Protein AF-A0A0D2M5H3-F1 (afdb_monomer)

Sequence (226 aa):
MEAGLYQQVVGYGVAGSDPAGEDAPDDEDDKELLKTRAYWIVKNSWGGGWGDKGYIKIRIGRGKAGLCGIASQPSYPLKTGPNPPPAPKPKPGPGPKPGPKPGPPKPVECDSNNECPAETTCCCVANIAGFCFGWGCCPMPKATCCDDGEHCCPNDLPVCDTANGRCLPPSFAAGAAGAVRSVPWATKTPAVRKTAAFYGKGRFAKGRQGAKFIGEQAGGLPVAAS

Structure (mmCIF, N/CA/C/O backbone):
data_AF-A0A0D2M5H3-F1
#
_entry.id   AF-A0A0D2M5H3-F1
#
loop_
_atom_site.group_PDB
_atom_site.id
_atom_site.type_symbol
_atom_site.label_atom_id
_atom_site.label_alt_id
_atom_site.label_comp_id
_atom_site.label_asym_id
_atom_site.label_entity_id
_atom_site.label_seq_id
_atom_site.pdbx_PDB_ins_code
_atom_site.Cartn_x
_atom_site.Cartn_y
_atom_site.Cartn_z
_atom_site.occupancy
_atom_site.B_iso_or_equiv
_atom_site.auth_seq_id
_atom_site.auth_comp_id
_atom_site.auth_asym_id
_atom_site.auth_atom_id
_atom_site.pdbx_PDB_model_num
ATOM 1 N N . MET A 1 1 ? -10.147 -21.083 42.695 1.00 34.34 1 MET A N 1
ATOM 2 C CA . MET A 1 1 ? -9.776 -19.725 42.251 1.00 34.34 1 MET A CA 1
ATOM 3 C C . MET A 1 1 ? -10.309 -19.576 40.841 1.00 34.34 1 MET A C 1
ATOM 5 O O . MET A 1 1 ? -9.645 -20.015 39.913 1.00 34.34 1 MET A O 1
ATOM 9 N N . GLU A 1 2 ? -11.542 -19.094 40.678 1.00 34.31 2 GLU A N 1
ATOM 10 C CA . GLU A 1 2 ? -12.015 -18.744 39.337 1.00 34.31 2 GLU A CA 1
ATOM 11 C C . GLU A 1 2 ? -11.182 -17.565 38.846 1.00 34.31 2 GLU A C 1
ATOM 13 O O . GLU A 1 2 ? -11.084 -16.537 39.519 1.00 34.31 2 GLU A O 1
ATOM 18 N N . ALA A 1 3 ? -10.519 -17.741 37.708 1.00 35.41 3 ALA A N 1
ATOM 19 C CA . ALA A 1 3 ? -9.860 -16.654 37.016 1.00 35.41 3 ALA A CA 1
ATOM 20 C C . ALA A 1 3 ? -10.951 -15.674 36.569 1.00 35.41 3 ALA A C 1
ATOM 22 O O . ALA A 1 3 ? -11.592 -15.881 35.544 1.00 35.41 3 ALA A O 1
ATOM 23 N N . GLY A 1 4 ? -11.201 -14.641 37.377 1.00 46.47 4 GLY A N 1
ATOM 24 C CA . GLY A 1 4 ? -12.139 -13.577 37.049 1.00 46.47 4 GLY A CA 1
ATOM 25 C C . GLY A 1 4 ? -11.745 -12.961 35.712 1.00 46.47 4 GLY A C 1
ATOM 26 O O . GLY A 1 4 ? -10.731 -12.272 35.608 1.00 46.47 4 GLY A O 1
ATOM 27 N N . LEU A 1 5 ? -12.517 -13.251 34.669 1.00 57.31 5 LEU A N 1
ATOM 28 C CA . LEU A 1 5 ? -12.332 -12.648 33.360 1.00 57.31 5 LEU A CA 1
ATOM 29 C C . LEU A 1 5 ? -12.807 -11.197 33.458 1.00 57.31 5 LEU A C 1
ATOM 31 O O . LEU A 1 5 ? -13.999 -10.922 33.373 1.00 57.31 5 LEU A O 1
ATOM 35 N N . TYR A 1 6 ? -11.890 -10.266 33.716 1.00 68.00 6 TYR A N 1
ATOM 36 C CA . TYR A 1 6 ? -12.223 -8.848 33.787 1.00 68.00 6 TYR A CA 1
ATOM 37 C C . TYR A 1 6 ? -12.212 -8.231 32.388 1.00 68.00 6 TYR A C 1
ATOM 39 O O . TYR A 1 6 ? -11.208 -8.239 31.673 1.00 68.00 6 TYR A O 1
ATOM 47 N N . GLN A 1 7 ? -13.356 -7.666 32.021 1.00 77.75 7 GLN A N 1
ATOM 48 C CA . GLN A 1 7 ? -13.553 -6.863 30.826 1.00 77.75 7 GLN A CA 1
ATOM 49 C C . GLN A 1 7 ? -13.769 -5.414 31.264 1.00 77.75 7 GLN A C 1
ATOM 51 O O . GLN A 1 7 ? -14.643 -5.133 32.079 1.00 77.75 7 GLN A O 1
ATOM 56 N N . GLN A 1 8 ? -12.953 -4.494 30.753 1.00 87.69 8 GLN A N 1
ATOM 57 C CA . GLN A 1 8 ? -13.012 -3.078 31.112 1.00 87.69 8 GLN A CA 1
ATOM 58 C C . GLN A 1 8 ? -13.288 -2.238 29.871 1.00 87.69 8 GLN A C 1
ATOM 60 O O . GLN A 1 8 ? -12.515 -2.276 28.915 1.00 87.69 8 GLN A O 1
ATOM 65 N N . VAL A 1 9 ? -14.358 -1.443 29.891 1.00 88.69 9 VAL A N 1
ATOM 66 C CA . VAL A 1 9 ? -14.591 -0.424 28.860 1.00 88.69 9 VAL A CA 1
ATOM 67 C C . VAL A 1 9 ? -13.505 0.645 28.984 1.00 88.69 9 VAL A C 1
ATOM 69 O O . VAL A 1 9 ? -13.339 1.252 30.039 1.00 88.69 9 VAL A O 1
ATOM 72 N N . VAL A 1 10 ? -12.746 0.857 27.910 1.00 92.56 10 VAL A N 1
ATOM 73 C CA . VAL A 1 10 ? -11.630 1.820 27.853 1.00 92.56 10 VAL A CA 1
ATOM 74 C C . VAL A 1 10 ? -11.856 2.942 26.840 1.00 92.56 10 VAL A C 1
ATOM 76 O O . VAL A 1 10 ? -11.059 3.872 26.769 1.00 92.56 10 VAL A O 1
ATOM 79 N N . GLY A 1 11 ? -12.926 2.869 26.050 1.00 91.50 11 GLY A N 1
ATOM 80 C CA . GLY A 1 11 ? -13.268 3.889 25.065 1.00 91.50 11 GLY A CA 1
ATOM 81 C C . GLY A 1 11 ? -14.516 3.532 24.268 1.00 91.50 11 GLY A C 1
ATOM 82 O O . GLY A 1 11 ? -15.124 2.487 24.494 1.00 91.50 11 GLY A O 1
ATOM 83 N N . TYR A 1 12 ? -14.875 4.389 23.317 1.00 90.81 12 TYR A N 1
ATOM 84 C CA . TYR A 1 12 ? -15.987 4.194 22.386 1.00 90.81 12 TYR A CA 1
ATOM 85 C C . TYR A 1 12 ? -15.606 4.689 20.982 1.00 90.81 12 TYR A C 1
ATOM 87 O O . TYR A 1 12 ? -14.626 5.418 20.823 1.00 90.81 12 TYR A O 1
ATOM 95 N N . GLY A 1 13 ? -16.355 4.279 19.961 1.00 86.44 13 GLY A N 1
ATOM 96 C CA . GLY A 1 13 ? -16.175 4.735 18.583 1.00 86.44 13 GLY A CA 1
ATOM 97 C C . GLY A 1 13 ? -17.396 4.465 17.706 1.00 86.44 13 GLY A C 1
ATOM 98 O O . GLY A 1 13 ? -18.320 3.767 18.117 1.00 86.44 13 GLY A O 1
ATOM 99 N N . VAL A 1 14 ? -17.380 5.017 16.493 1.00 83.56 14 VAL A N 1
ATOM 100 C CA . VAL A 1 14 ? -18.394 4.810 15.445 1.00 83.56 14 VAL A CA 1
ATOM 101 C C . VAL A 1 14 ? -17.707 4.282 14.188 1.00 83.56 14 VAL A C 1
ATOM 103 O O . VAL A 1 14 ? -16.605 4.721 13.855 1.00 83.56 14 VAL A O 1
ATOM 106 N N . ALA A 1 15 ? -18.323 3.317 13.508 1.00 69.31 15 ALA A N 1
ATOM 107 C CA . ALA A 1 15 ? -17.879 2.884 12.185 1.00 69.31 15 ALA A CA 1
ATOM 108 C C . ALA A 1 15 ? -18.756 3.593 11.143 1.00 69.31 15 ALA A C 1
ATOM 110 O O . ALA A 1 15 ? -19.962 3.688 11.337 1.00 69.31 15 ALA A O 1
ATOM 111 N N . GLY A 1 16 ? -18.158 4.135 10.079 1.00 57.31 16 GLY A N 1
ATOM 112 C CA . GLY A 1 16 ? -18.872 4.907 9.052 1.00 57.31 16 GLY A CA 1
ATOM 113 C C . GLY A 1 16 ? -20.144 4.227 8.519 1.00 57.31 16 GLY A C 1
ATOM 114 O O . GLY A 1 16 ? -20.281 3.006 8.565 1.00 57.31 16 GLY A O 1
ATOM 115 N N . SER A 1 17 ? -21.081 5.054 8.052 1.00 50.44 17 SER A N 1
ATOM 116 C CA . SER A 1 17 ? -22.438 4.699 7.628 1.00 50.44 17 SER A CA 1
ATOM 117 C C . SER A 1 17 ? -22.479 3.711 6.454 1.00 50.44 17 SER A C 1
ATOM 119 O O . SER A 1 17 ? -22.220 4.102 5.320 1.00 50.44 17 SER A O 1
ATOM 121 N N . ASP A 1 18 ? -22.912 2.482 6.725 1.00 47.25 18 ASP A N 1
ATOM 122 C CA . ASP A 1 18 ? -23.444 1.534 5.739 1.00 47.25 18 ASP A CA 1
ATOM 123 C C . ASP A 1 18 ? -24.815 1.046 6.240 1.00 47.25 18 ASP A C 1
ATOM 125 O O . ASP A 1 18 ? -24.967 0.832 7.452 1.00 47.25 18 ASP A O 1
ATOM 129 N N . PRO A 1 19 ? -25.818 0.874 5.355 1.00 48.59 19 PRO A N 1
ATOM 130 C CA . PRO A 1 19 ? -27.201 0.613 5.743 1.00 48.59 19 PRO A CA 1
ATOM 131 C C . PRO A 1 19 ? -27.309 -0.665 6.582 1.00 48.59 19 PRO A C 1
ATOM 133 O O . PRO A 1 19 ? -26.728 -1.706 6.268 1.00 48.59 19 PRO A O 1
ATOM 136 N N . ALA A 1 20 ? -28.003 -0.548 7.712 1.00 47.97 20 ALA A N 1
ATOM 137 C CA . ALA A 1 20 ? -28.224 -1.638 8.645 1.00 47.97 20 ALA A CA 1
ATOM 138 C C . ALA A 1 20 ? -29.003 -2.770 7.960 1.00 47.97 20 ALA A C 1
ATOM 140 O O . ALA A 1 20 ? -30.066 -2.534 7.390 1.00 47.97 20 ALA A O 1
ATOM 141 N N . GLY A 1 21 ? -28.455 -3.985 8.029 1.00 46.41 21 GLY A N 1
ATOM 142 C CA . GLY A 1 21 ? -29.196 -5.204 7.741 1.00 46.41 21 GLY A CA 1
ATOM 143 C C . GLY A 1 21 ? -30.375 -5.342 8.705 1.00 46.41 21 GLY A C 1
ATOM 144 O O . GLY A 1 21 ? -30.227 -5.085 9.900 1.00 46.41 21 GLY A O 1
ATOM 145 N N . GLU A 1 22 ? -31.526 -5.625 8.102 1.00 49.91 22 GLU A N 1
ATOM 146 C CA . GLU A 1 22 ? -32.621 -6.522 8.506 1.00 49.91 22 GLU A CA 1
ATOM 147 C C . GLU A 1 22 ? -32.539 -7.020 9.965 1.00 49.91 22 GLU A C 1
ATOM 149 O O . GLU A 1 22 ? -31.528 -7.591 10.360 1.00 49.91 22 GLU A O 1
ATOM 154 N N . ASP A 1 23 ? -33.616 -6.796 10.733 1.00 50.81 23 ASP A N 1
ATOM 155 C CA . ASP A 1 23 ? -33.810 -7.052 12.181 1.00 50.81 23 ASP A CA 1
ATOM 156 C C . ASP A 1 23 ? -33.657 -5.832 13.127 1.00 50.81 23 ASP A C 1
ATOM 158 O O . ASP A 1 23 ? -33.068 -5.927 14.208 1.00 50.81 23 ASP A O 1
ATOM 162 N N . ALA A 1 24 ? -34.212 -4.665 12.766 1.00 52.97 24 ALA A N 1
ATOM 163 C CA . ALA A 1 24 ? -34.284 -3.500 13.663 1.00 52.97 24 ALA A CA 1
ATOM 164 C C . ALA A 1 24 ? -35.548 -3.527 14.567 1.00 52.97 24 ALA A C 1
ATOM 166 O O . ALA A 1 24 ? -36.651 -3.604 14.026 1.00 52.97 24 ALA A O 1
ATOM 167 N N . PRO A 1 25 ? -35.418 -3.426 15.909 1.00 53.00 25 PRO A N 1
ATOM 168 C CA . PRO A 1 25 ? -36.541 -3.283 16.849 1.00 53.00 25 PRO A CA 1
ATOM 169 C C . PRO A 1 25 ? -37.171 -1.872 16.868 1.00 53.00 25 PRO A C 1
ATOM 171 O O . PRO A 1 25 ? -36.558 -0.898 16.429 1.00 53.00 25 PRO A O 1
ATOM 174 N N . ASP A 1 26 ? -38.386 -1.780 17.423 1.00 51.31 26 ASP A N 1
ATOM 175 C CA . ASP A 1 26 ? -39.340 -0.662 17.291 1.00 51.31 26 ASP A CA 1
ATOM 176 C C . ASP A 1 26 ? -39.046 0.631 18.095 1.00 51.31 26 ASP A C 1
ATOM 178 O O . ASP A 1 26 ? -39.717 1.639 17.865 1.00 51.31 26 ASP A O 1
ATOM 182 N N . ASP A 1 27 ? -38.046 0.673 18.983 1.00 58.12 27 ASP A N 1
ATOM 183 C CA . ASP A 1 27 ? -37.787 1.843 19.846 1.00 58.12 27 ASP A CA 1
ATOM 184 C C . ASP A 1 27 ? -36.943 2.935 19.144 1.00 58.12 27 ASP A C 1
ATOM 186 O O . ASP A 1 27 ? -35.840 2.691 18.653 1.00 58.12 27 ASP A O 1
ATOM 190 N N . GLU A 1 28 ? -37.461 4.169 19.085 1.00 60.94 28 GLU A N 1
ATOM 191 C CA . GLU A 1 28 ? -36.919 5.287 18.284 1.00 60.94 28 GLU A CA 1
ATOM 192 C C . GLU A 1 28 ? -35.554 5.832 18.766 1.00 60.94 28 GLU A C 1
ATOM 194 O O . GLU A 1 28 ? -34.744 6.233 17.929 1.00 60.94 28 GLU A O 1
ATOM 199 N N . ASP A 1 29 ? -35.248 5.791 20.071 1.00 58.75 29 ASP A N 1
ATOM 200 C CA . ASP A 1 29 ? -33.976 6.293 20.633 1.00 58.75 29 ASP A CA 1
ATOM 201 C C . ASP A 1 29 ? -32.759 5.405 20.283 1.00 58.75 29 ASP A C 1
ATOM 203 O O . ASP A 1 29 ? -31.631 5.890 20.162 1.00 58.75 29 ASP A O 1
ATOM 207 N N . ASP A 1 30 ? -32.968 4.106 20.039 1.00 56.69 30 ASP A N 1
ATOM 208 C CA . ASP A 1 30 ? -31.899 3.166 19.664 1.00 56.69 30 ASP A CA 1
ATOM 209 C C . ASP A 1 30 ? -31.543 3.248 18.159 1.00 56.69 30 ASP A C 1
ATOM 211 O O . ASP A 1 30 ? -30.484 2.776 17.727 1.00 56.69 30 ASP A O 1
ATOM 215 N N . LYS A 1 31 ? -32.376 3.900 17.332 1.00 56.66 31 LYS A N 1
ATOM 216 C CA . LYS A 1 31 ? -32.212 3.945 15.865 1.00 56.66 31 LYS A CA 1
ATOM 217 C C . LYS A 1 31 ? -31.008 4.773 15.402 1.00 56.66 31 LYS A C 1
ATOM 219 O O . LYS A 1 31 ? -30.421 4.443 14.371 1.00 56.66 31 LYS A O 1
ATOM 224 N N . GLU A 1 32 ? -30.594 5.819 16.122 1.00 61.00 32 GLU A N 1
ATOM 225 C CA . GLU A 1 32 ? -29.413 6.624 15.742 1.00 61.00 32 GLU A CA 1
ATOM 226 C C . GLU A 1 32 ? -28.076 5.930 16.055 1.00 61.00 32 GLU A C 1
ATOM 228 O O . GLU A 1 32 ? -27.146 5.949 15.240 1.00 61.00 32 GLU A O 1
ATOM 233 N N . LEU A 1 33 ? -27.981 5.247 17.199 1.00 56.66 33 LEU A N 1
ATOM 234 C CA . LEU A 1 33 ? -26.773 4.515 17.604 1.00 56.66 33 LEU A CA 1
ATOM 235 C C . LEU A 1 33 ? -26.560 3.243 16.765 1.00 56.66 33 LEU A C 1
ATOM 237 O O . LEU A 1 33 ? -25.421 2.832 16.517 1.00 56.66 33 LEU A O 1
ATOM 241 N N . LEU A 1 34 ? -27.647 2.657 16.253 1.00 56.84 34 LEU A N 1
ATOM 242 C CA . LEU A 1 34 ? -27.603 1.515 15.341 1.00 56.84 34 LEU A CA 1
ATOM 243 C C . LEU A 1 34 ? -27.199 1.905 13.906 1.00 56.84 34 LEU A C 1
ATOM 245 O O . LEU A 1 34 ? -26.454 1.149 13.277 1.00 56.84 34 LEU A O 1
ATOM 249 N N . LYS A 1 35 ? -27.594 3.093 13.413 1.00 60.56 35 LYS A N 1
ATOM 250 C CA . LYS A 1 35 ? -27.187 3.626 12.090 1.00 60.56 35 LYS A CA 1
ATOM 251 C C . LYS A 1 35 ? -25.678 3.866 11.976 1.00 60.56 35 LYS A C 1
ATOM 253 O O . LYS A 1 35 ? -25.111 3.725 10.897 1.00 60.56 35 LYS A O 1
ATOM 258 N N . THR A 1 36 ? -25.026 4.210 13.085 1.00 62.03 36 THR A N 1
ATOM 259 C CA . THR A 1 36 ? -23.591 4.549 13.143 1.00 62.03 36 THR A CA 1
ATOM 260 C C . THR A 1 36 ? -22.698 3.379 13.569 1.00 62.03 36 THR A C 1
ATOM 262 O O . THR A 1 36 ? -21.491 3.555 13.749 1.00 62.03 36 THR A O 1
ATOM 265 N N . ARG A 1 37 ? -23.277 2.180 13.773 1.00 74.44 37 ARG A N 1
ATOM 266 C CA . ARG A 1 37 ? -22.578 0.991 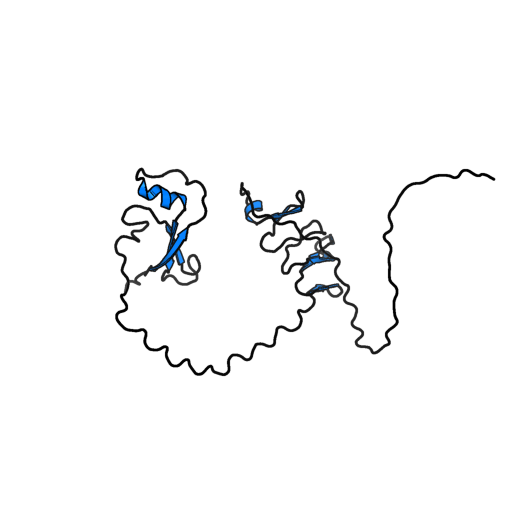14.301 1.00 74.44 37 ARG A CA 1
ATOM 267 C C . ARG A 1 37 ? -21.668 1.352 15.487 1.00 74.44 37 ARG A C 1
ATOM 269 O O . ARG A 1 37 ? -20.508 0.936 15.535 1.00 74.44 37 ARG A O 1
ATOM 276 N N . ALA A 1 38 ? -22.183 2.152 16.422 1.00 84.06 38 ALA A N 1
ATOM 277 C CA . ALA A 1 38 ? -21.429 2.604 17.582 1.00 84.06 38 ALA A CA 1
ATOM 278 C C . ALA A 1 38 ? -20.986 1.409 18.447 1.00 84.06 38 ALA A C 1
ATOM 280 O O . ALA A 1 38 ? -21.717 0.425 18.597 1.00 84.06 38 ALA A O 1
ATOM 281 N N . TYR A 1 39 ? -19.778 1.468 19.009 1.00 88.94 39 TYR A N 1
ATOM 282 C CA . TYR A 1 39 ? -19.208 0.384 19.809 1.00 88.94 39 TYR A CA 1
ATOM 283 C C . TYR A 1 39 ? -18.383 0.887 21.000 1.00 88.94 39 TYR A C 1
ATOM 285 O O . TYR A 1 39 ? -17.703 1.908 20.925 1.00 88.94 39 TYR A O 1
ATOM 293 N N . TRP A 1 40 ? -18.390 0.117 22.085 1.00 91.19 40 TRP A N 1
ATOM 294 C CA . TRP A 1 40 ? -17.439 0.178 23.189 1.00 91.19 40 TRP A CA 1
ATOM 295 C C . TRP A 1 40 ? -16.148 -0.541 22.811 1.00 91.19 40 TRP A C 1
ATOM 297 O O . TRP A 1 40 ? -16.191 -1.637 22.256 1.00 91.19 40 TRP A O 1
ATOM 307 N N . ILE A 1 41 ? -15.000 0.036 23.152 1.00 93.12 41 ILE A N 1
ATOM 308 C CA . ILE A 1 41 ? -13.706 -0.649 23.140 1.00 93.12 41 ILE A CA 1
ATOM 309 C C . ILE A 1 41 ? -13.500 -1.228 24.531 1.00 93.12 41 ILE A C 1
ATOM 311 O O . ILE A 1 41 ? -13.463 -0.495 25.520 1.00 93.12 41 ILE A O 1
ATOM 315 N N . VAL A 1 42 ? -13.346 -2.541 24.602 1.00 93.38 42 VAL A N 1
ATOM 316 C CA . VAL A 1 42 ? -13.253 -3.276 25.857 1.00 93.38 42 VAL A CA 1
ATOM 317 C C . VAL A 1 42 ? -11.910 -3.978 25.912 1.00 93.38 42 VAL A C 1
ATOM 319 O O . VAL A 1 42 ? -11.588 -4.785 25.043 1.00 93.38 42 VAL A O 1
ATOM 322 N N . LYS A 1 43 ? -11.114 -3.662 26.931 1.00 92.12 43 LYS A N 1
ATOM 323 C CA . LYS A 1 43 ? -9.881 -4.378 27.245 1.00 92.12 43 LYS A CA 1
ATOM 324 C C . LYS A 1 43 ? -10.226 -5.659 27.989 1.00 92.12 43 LYS A C 1
ATOM 326 O O . LYS A 1 43 ? -10.986 -5.614 28.954 1.00 92.12 43 LYS A O 1
ATOM 331 N N . ASN A 1 44 ? -9.641 -6.770 27.567 1.00 88.56 44 ASN A N 1
ATOM 332 C CA . ASN A 1 44 ? -9.872 -8.077 28.168 1.00 88.56 44 ASN A CA 1
ATOM 333 C C . ASN A 1 44 ? -8.645 -8.580 28.950 1.00 88.56 44 ASN A C 1
ATOM 335 O O . ASN A 1 44 ? -7.551 -8.016 28.855 1.00 88.56 44 ASN A O 1
ATOM 339 N N . SER A 1 45 ? -8.820 -9.668 29.700 1.00 89.56 45 SER A N 1
ATOM 340 C CA . SER A 1 45 ? -7.769 -10.356 30.457 1.00 89.56 45 SER A CA 1
ATOM 341 C C . SER A 1 45 ? -7.160 -11.565 29.730 1.00 89.56 45 SER A C 1
ATOM 343 O O . SER A 1 45 ? -6.284 -12.226 30.280 1.00 89.56 45 SER A O 1
ATOM 345 N N . TRP A 1 46 ? -7.564 -11.849 28.484 1.00 88.44 46 TRP A N 1
ATOM 346 C CA . TRP A 1 46 ? -7.155 -13.050 27.722 1.00 88.44 46 TRP A CA 1
ATOM 347 C C . TRP A 1 46 ? -5.810 -12.919 26.985 1.00 88.44 46 TRP A C 1
ATOM 349 O O . TRP A 1 46 ? -5.464 -13.747 26.146 1.00 88.44 46 TRP A O 1
ATOM 359 N N . GLY A 1 47 ? -5.031 -11.883 27.303 1.00 88.00 47 GLY A N 1
ATOM 360 C CA . GLY A 1 47 ? -3.723 -11.632 26.701 1.00 88.00 47 GLY A CA 1
ATOM 361 C C . GLY A 1 47 ? -3.781 -10.942 25.334 1.00 88.00 47 GLY A C 1
ATOM 362 O O . GLY A 1 47 ? -4.820 -10.838 24.689 1.00 88.00 47 GLY A O 1
ATOM 363 N N . GLY A 1 48 ? -2.624 -10.442 24.891 1.00 91.75 48 GLY A N 1
ATOM 364 C CA . GLY A 1 48 ? -2.511 -9.642 23.664 1.00 91.75 48 GLY A CA 1
ATOM 365 C C . GLY A 1 48 ? -2.636 -10.431 22.356 1.00 91.75 48 GLY A C 1
ATOM 366 O O . GLY A 1 48 ? -2.782 -9.817 21.307 1.00 91.75 48 GLY A O 1
ATOM 367 N N . GLY A 1 49 ? -2.578 -11.766 22.398 1.00 90.88 49 GLY A N 1
ATOM 368 C CA . GLY A 1 49 ? -2.751 -12.625 21.218 1.00 90.88 49 GLY A CA 1
ATOM 369 C C . GLY A 1 49 ? -4.212 -12.879 20.836 1.00 90.88 49 GLY A C 1
ATOM 370 O O . GLY A 1 49 ? -4.470 -13.490 19.804 1.00 90.88 49 GLY A O 1
ATOM 371 N N . TRP A 1 50 ? -5.162 -12.436 21.661 1.00 89.81 50 TRP A N 1
ATOM 372 C CA . TRP A 1 50 ? -6.588 -12.647 21.449 1.00 89.81 50 TRP A CA 1
ATOM 373 C C . TRP A 1 50 ? -7.288 -11.356 21.000 1.00 89.81 50 TRP A C 1
ATOM 375 O O . TRP A 1 50 ? -6.980 -10.274 21.498 1.00 89.81 50 TRP A O 1
ATOM 385 N N . GLY A 1 51 ? -8.264 -11.463 20.095 1.00 89.44 51 GLY A N 1
ATOM 386 C CA . GLY A 1 51 ? -9.033 -10.315 19.601 1.00 89.44 51 GLY A CA 1
ATOM 387 C C . GLY A 1 51 ? -8.166 -9.296 18.855 1.00 89.44 51 GLY A C 1
ATOM 388 O O . GLY A 1 51 ? -7.183 -9.648 18.205 1.00 89.44 51 GLY A O 1
ATOM 389 N N . ASP A 1 52 ? -8.509 -8.014 18.966 1.00 91.44 52 ASP A N 1
ATOM 390 C CA . ASP A 1 52 ? -7.694 -6.919 18.431 1.00 91.44 52 ASP A CA 1
ATOM 391 C C . ASP A 1 52 ? -6.645 -6.519 19.474 1.00 91.44 52 ASP A C 1
ATOM 393 O O . ASP A 1 52 ? -6.846 -5.590 20.251 1.00 91.44 52 ASP A O 1
ATOM 397 N N . LYS A 1 53 ? -5.550 -7.285 19.562 1.00 94.81 53 LYS A N 1
ATOM 398 C CA . LYS A 1 53 ? -4.433 -7.049 20.502 1.00 94.81 53 LYS A CA 1
ATOM 399 C C . LYS A 1 53 ? -4.847 -7.046 21.985 1.00 94.81 53 LYS A C 1
ATOM 401 O O . LYS A 1 53 ? -4.336 -6.257 22.781 1.00 94.81 53 LYS A O 1
ATOM 406 N N . GLY A 1 54 ? -5.774 -7.923 22.366 1.00 93.19 54 GLY A N 1
ATOM 407 C CA . GLY A 1 54 ? -6.339 -8.026 23.718 1.00 93.19 54 GLY A CA 1
ATOM 408 C C . GLY A 1 54 ? -7.613 -7.205 23.939 1.00 93.19 54 GLY A C 1
ATOM 409 O O . GLY A 1 54 ? -8.084 -7.103 25.076 1.00 93.19 54 GLY A O 1
ATOM 410 N N . TYR A 1 55 ? -8.174 -6.622 22.877 1.00 93.62 55 TYR A N 1
ATOM 411 C CA . TYR A 1 55 ? -9.385 -5.806 22.927 1.00 93.62 55 TYR A CA 1
ATOM 412 C C . TYR A 1 55 ? -10.525 -6.411 22.098 1.00 93.62 55 TYR A C 1
ATOM 414 O O . TYR A 1 55 ? -10.306 -7.139 21.128 1.00 93.62 55 TYR A O 1
ATOM 422 N N . ILE A 1 56 ? -11.759 -6.072 22.472 1.00 92.25 56 ILE A N 1
ATOM 423 C CA . ILE A 1 56 ? -12.985 -6.381 21.727 1.00 92.25 56 ILE A CA 1
ATOM 424 C C . ILE A 1 56 ? -13.821 -5.113 21.540 1.00 92.25 56 ILE A C 1
ATOM 426 O O . ILE A 1 56 ? -13.856 -4.240 22.407 1.00 92.25 56 ILE A O 1
ATOM 430 N N . LYS A 1 57 ? -14.499 -5.016 20.393 1.00 91.94 57 LYS A N 1
ATOM 431 C CA . LYS A 1 57 ? -15.494 -3.979 20.115 1.00 91.94 57 LYS A CA 1
ATOM 432 C C . LYS A 1 57 ? -16.891 -4.538 20.379 1.00 91.94 57 LYS A C 1
ATOM 434 O O . LYS A 1 57 ? -17.287 -5.507 19.736 1.00 91.94 57 LYS A O 1
ATOM 439 N N . ILE A 1 58 ? -17.625 -3.947 21.316 1.00 89.38 58 ILE A N 1
ATOM 440 C CA . ILE A 1 58 ? -18.978 -4.379 21.699 1.00 89.38 58 ILE A CA 1
ATOM 441 C C . ILE A 1 58 ? -19.977 -3.316 21.262 1.00 89.38 58 ILE A C 1
ATOM 443 O O . ILE A 1 58 ? -19.827 -2.156 21.621 1.00 89.38 58 ILE A O 1
ATOM 447 N N . ARG A 1 59 ? -20.995 -3.694 20.486 1.00 85.81 59 ARG A N 1
ATOM 448 C CA . ARG A 1 59 ? -21.992 -2.748 19.958 1.00 85.81 59 ARG A CA 1
ATOM 449 C C . ARG A 1 59 ? -22.745 -2.010 21.074 1.00 85.81 59 ARG A C 1
ATOM 451 O O . ARG A 1 59 ? -23.119 -2.613 22.080 1.00 85.81 59 ARG A O 1
ATOM 458 N N . ILE A 1 60 ? -22.992 -0.724 20.846 1.00 85.38 60 ILE A N 1
ATOM 459 C CA . ILE A 1 60 ? -23.817 0.167 21.671 1.00 85.38 60 ILE A CA 1
ATOM 460 C C . ILE A 1 60 ? -25.263 0.131 21.138 1.00 85.38 60 ILE A C 1
ATOM 462 O O . ILE A 1 60 ? -25.465 -0.085 19.945 1.00 85.38 60 ILE A O 1
ATOM 466 N N . GLY A 1 61 ? -26.259 0.323 22.012 1.00 76.50 61 GLY A N 1
ATOM 467 C CA . GLY A 1 61 ? -27.674 0.433 21.617 1.00 76.50 61 GLY A CA 1
ATOM 468 C C . GLY A 1 61 ? -28.401 -0.909 21.488 1.00 76.50 61 GLY A C 1
ATOM 469 O O . GLY A 1 61 ? -29.043 -1.173 20.479 1.00 76.50 61 GLY A O 1
ATOM 470 N N . ARG A 1 62 ? -28.256 -1.807 22.476 1.00 76.12 62 ARG A N 1
ATOM 471 C CA . ARG A 1 62 ? -29.037 -3.058 22.549 1.00 76.12 62 ARG A CA 1
ATOM 472 C C . ARG A 1 62 ? -29.752 -3.156 23.892 1.00 76.12 62 ARG A C 1
ATOM 474 O O . ARG A 1 62 ? -29.306 -3.888 24.778 1.00 76.12 62 ARG A O 1
ATOM 481 N N . GLY A 1 63 ? -30.835 -2.393 24.028 1.00 79.94 63 GLY A N 1
ATOM 482 C CA . GLY A 1 63 ? -31.633 -2.310 25.248 1.00 79.94 63 GLY A CA 1
ATOM 483 C C . GLY A 1 63 ? -30.863 -1.757 26.454 1.00 79.94 63 GLY A C 1
ATOM 484 O O . GLY A 1 63 ? -29.664 -1.478 26.401 1.00 79.94 63 GLY A O 1
ATOM 485 N N . LYS A 1 64 ? -31.557 -1.641 27.592 1.00 82.69 64 LYS A N 1
ATOM 486 C CA . LYS A 1 64 ? -31.033 -0.993 28.813 1.00 82.69 64 LYS A CA 1
ATOM 487 C C . LYS A 1 64 ? -29.786 -1.666 29.402 1.00 82.69 64 LYS A C 1
ATOM 489 O O . LYS A 1 64 ? -28.935 -0.990 29.965 1.00 82.69 64 LYS A O 1
ATOM 494 N N . ALA A 1 65 ? -29.670 -2.987 29.268 1.00 84.88 65 ALA A N 1
ATOM 495 C CA . ALA A 1 65 ? -28.520 -3.756 29.754 1.00 84.88 65 ALA A CA 1
ATOM 496 C C . ALA A 1 65 ? -27.298 -3.682 28.815 1.00 84.88 65 ALA A C 1
ATOM 498 O O . ALA A 1 65 ? -26.186 -4.036 29.210 1.00 84.88 65 ALA A O 1
ATOM 499 N N . GLY A 1 66 ? -27.482 -3.223 27.573 1.00 86.00 66 GLY A N 1
ATOM 500 C CA . GLY A 1 66 ? -26.468 -3.286 26.527 1.00 86.00 66 GLY A CA 1
ATOM 501 C C . GLY A 1 66 ? -26.149 -4.716 26.076 1.00 86.00 66 GLY A C 1
ATOM 502 O O . GLY A 1 66 ? -26.548 -5.715 26.684 1.00 86.00 66 GLY A O 1
ATOM 503 N N . LEU A 1 67 ? -25.390 -4.832 24.984 1.00 84.56 67 LEU A N 1
ATOM 504 C CA . LEU A 1 67 ? -24.959 -6.133 24.476 1.00 84.56 67 LEU A CA 1
ATOM 505 C C . LEU A 1 67 ? -24.083 -6.840 25.527 1.00 84.56 67 LEU A C 1
ATOM 507 O O . LEU A 1 67 ? -23.167 -6.239 26.087 1.00 84.56 67 LEU A O 1
ATOM 511 N N . CYS A 1 68 ? -24.383 -8.111 25.799 1.00 87.69 68 CYS A N 1
ATOM 512 C CA . CYS A 1 68 ? -23.714 -8.922 26.824 1.00 87.69 68 CYS A CA 1
ATOM 513 C C . CYS A 1 68 ? -23.797 -8.347 28.255 1.00 87.69 68 CYS A C 1
ATOM 515 O O . CYS A 1 68 ? -22.965 -8.685 29.092 1.00 87.69 68 CYS A O 1
ATOM 517 N N . GLY A 1 69 ? -24.779 -7.484 28.552 1.00 88.31 69 GLY A N 1
ATOM 518 C CA . GLY A 1 69 ? -24.958 -6.917 29.894 1.00 88.31 69 GLY A CA 1
ATOM 519 C C . GLY A 1 69 ? -23.922 -5.855 30.273 1.00 88.31 69 GLY A C 1
ATOM 520 O O . GLY A 1 69 ? -23.743 -5.565 31.455 1.00 88.31 69 GLY A O 1
ATOM 521 N N . ILE A 1 70 ? -23.224 -5.277 29.290 1.00 87.94 70 ILE A N 1
ATOM 522 C CA . ILE A 1 70 ? -22.123 -4.333 29.524 1.00 87.94 70 ILE A CA 1
ATOM 523 C C . ILE A 1 70 ? -22.539 -3.051 30.259 1.00 87.94 70 ILE A C 1
ATOM 525 O O . ILE A 1 70 ? -21.707 -2.417 30.905 1.00 87.94 70 ILE A O 1
ATOM 529 N N . ALA A 1 71 ? -23.819 -2.678 30.187 1.00 87.56 71 ALA A N 1
ATOM 530 C CA . ALA A 1 71 ? -24.378 -1.518 30.876 1.00 87.56 71 ALA A CA 1
ATOM 531 C C . ALA A 1 71 ? -25.125 -1.884 32.173 1.00 87.56 71 ALA A C 1
ATOM 533 O O . ALA A 1 71 ? -25.646 -0.995 32.839 1.00 87.56 71 ALA A O 1
ATOM 534 N N . SER A 1 72 ? -25.170 -3.164 32.563 1.00 88.69 72 SER A N 1
ATOM 535 C CA . SER A 1 72 ? -25.959 -3.607 33.720 1.00 88.69 72 SER A CA 1
ATOM 536 C C . SER A 1 72 ? -25.366 -3.188 35.067 1.00 88.69 72 SER A C 1
ATOM 538 O O . SER A 1 72 ? -26.109 -2.789 35.957 1.00 88.69 72 SER A O 1
ATOM 540 N N . GLN A 1 73 ? -24.046 -3.319 35.252 1.00 87.81 73 GLN A N 1
ATOM 541 C CA . GLN A 1 73 ? -23.366 -3.031 36.529 1.00 87.81 73 GLN A CA 1
ATOM 542 C C . GLN A 1 73 ? -21.969 -2.398 36.327 1.00 87.81 73 GLN A C 1
ATOM 544 O O . GLN A 1 73 ? -20.965 -2.954 36.785 1.00 87.81 73 GLN A O 1
ATOM 549 N N . PRO A 1 74 ? -21.851 -1.257 35.618 1.00 85.62 74 PRO A N 1
ATOM 550 C CA . PRO A 1 74 ? -20.572 -0.572 35.476 1.00 85.62 74 PRO A CA 1
ATOM 551 C C . PRO A 1 74 ? -20.149 0.073 36.803 1.00 85.62 74 PRO A C 1
ATOM 553 O O . PRO A 1 74 ? -20.955 0.666 37.517 1.00 85.62 74 PRO A O 1
ATOM 556 N N . SER A 1 75 ? -18.858 0.006 37.115 1.00 88.62 75 SER A N 1
ATOM 557 C CA . SER A 1 75 ? -18.261 0.720 38.245 1.00 88.62 75 SER A CA 1
ATOM 558 C C . SER A 1 75 ? -16.916 1.309 37.838 1.00 88.62 75 SER A C 1
ATOM 560 O O . SER A 1 75 ? -16.252 0.819 36.922 1.00 88.62 75 SER A O 1
ATOM 562 N N . TYR A 1 76 ? -16.523 2.394 38.497 1.00 85.12 76 TYR A N 1
ATOM 563 C CA . TYR A 1 76 ? -15.252 3.057 38.250 1.00 85.12 76 TYR A CA 1
ATOM 564 C C . TYR A 1 76 ? -14.657 3.550 39.570 1.00 85.12 76 TYR A C 1
ATOM 566 O O . TYR A 1 76 ? -15.392 3.991 40.457 1.00 85.12 76 TYR A O 1
ATOM 574 N N . PRO A 1 77 ? -13.329 3.475 39.733 1.00 85.75 77 PRO A N 1
ATOM 575 C CA . PRO A 1 77 ? -12.686 3.999 40.922 1.00 85.75 77 PRO A CA 1
ATOM 576 C C . PRO A 1 77 ? -12.711 5.530 40.900 1.00 85.75 77 PRO A C 1
ATOM 578 O O . PRO A 1 77 ? -12.315 6.160 39.917 1.00 85.75 77 PRO A O 1
ATOM 581 N N . LEU A 1 78 ? -13.126 6.133 42.013 1.00 85.69 78 LEU A N 1
ATOM 582 C CA . LEU A 1 78 ? -12.956 7.563 42.248 1.00 85.69 78 LEU A CA 1
ATOM 583 C C . LEU A 1 78 ? -11.581 7.817 42.856 1.00 85.69 78 LEU A C 1
ATOM 585 O O . LEU A 1 78 ? -11.202 7.214 43.860 1.00 85.69 78 LEU A O 1
ATOM 589 N N . LYS A 1 79 ? -10.831 8.73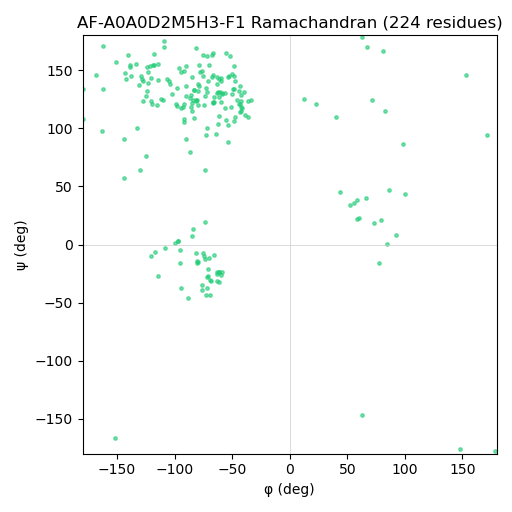9 42.256 1.00 85.44 79 LYS A N 1
ATOM 590 C CA . LYS A 1 79 ? -9.550 9.181 42.795 1.00 85.44 79 LYS A CA 1
ATOM 591 C C . LYS A 1 79 ? -9.764 10.394 43.700 1.00 85.44 79 LYS A C 1
ATOM 593 O O . LYS A 1 79 ? -10.031 11.481 43.206 1.00 85.44 79 LYS A O 1
ATOM 598 N N . THR A 1 80 ? -9.634 10.205 45.013 1.00 85.44 80 THR A N 1
ATOM 599 C CA . THR A 1 80 ? -9.830 11.257 46.034 1.00 85.44 80 THR A CA 1
ATOM 600 C C . THR A 1 80 ? -8.537 11.946 46.467 1.00 85.44 80 THR A C 1
ATOM 602 O O . THR A 1 80 ? -8.576 13.018 47.062 1.00 85.44 80 THR A O 1
ATOM 605 N N . GLY A 1 81 ? -7.383 11.345 46.168 1.00 83.75 81 GLY A N 1
ATOM 606 C CA . GLY A 1 81 ? -6.077 11.922 46.463 1.00 83.75 81 GLY A CA 1
ATOM 607 C C . GLY A 1 81 ? -5.508 12.697 45.274 1.00 83.75 81 GLY A C 1
ATOM 608 O O . GLY A 1 81 ? -5.724 12.288 44.124 1.00 83.75 81 GLY A O 1
ATOM 609 N N . PRO A 1 82 ? -4.717 13.763 45.516 1.00 81.56 82 PRO A N 1
ATOM 610 C CA . PRO A 1 82 ? -3.870 14.307 44.468 1.00 81.56 82 PRO A CA 1
ATOM 611 C C . PRO A 1 82 ? -3.030 13.171 43.882 1.00 81.56 82 PRO A C 1
ATOM 613 O O . PRO A 1 82 ? -2.636 12.233 44.583 1.00 81.56 82 PRO A O 1
ATOM 616 N N . ASN A 1 83 ? -2.763 13.232 42.576 1.00 77.69 83 ASN A N 1
ATOM 617 C CA . ASN A 1 83 ? -1.695 12.409 42.025 1.00 77.69 83 ASN A CA 1
ATOM 618 C C . ASN A 1 83 ? -0.466 12.644 42.917 1.00 77.69 83 ASN A C 1
ATOM 620 O O . ASN A 1 83 ? -0.162 13.818 43.162 1.00 77.69 83 ASN A O 1
ATOM 624 N N . PRO A 1 84 ? 0.216 11.596 43.427 1.00 80.62 84 PRO A N 1
ATOM 625 C CA . PRO A 1 84 ? 1.509 11.822 44.053 1.00 80.62 84 PRO A CA 1
ATOM 626 C C . PRO A 1 84 ? 2.314 12.703 43.095 1.00 80.62 84 PRO A C 1
ATOM 628 O O . PRO A 1 84 ? 2.174 12.512 41.873 1.00 80.62 84 PRO A O 1
ATOM 631 N N . PRO A 1 85 ? 3.090 13.683 43.604 1.00 78.31 85 PRO A N 1
ATOM 632 C CA . PRO A 1 85 ? 3.994 14.434 42.753 1.00 78.31 85 PRO A CA 1
ATOM 633 C C . PRO A 1 85 ? 4.678 13.416 41.852 1.00 78.31 85 PRO A C 1
ATOM 635 O O . PRO A 1 85 ? 5.065 12.358 42.374 1.00 78.31 85 PRO A O 1
ATOM 638 N N . PRO A 1 86 ? 4.739 13.651 40.527 1.00 75.88 86 PRO A N 1
ATOM 639 C CA . PRO A 1 86 ? 5.459 12.753 39.646 1.00 75.88 86 PRO A CA 1
ATOM 640 C C . PRO A 1 86 ? 6.762 12.430 40.357 1.00 75.88 86 PRO A C 1
ATOM 642 O O . PRO A 1 86 ? 7.458 13.371 40.758 1.00 75.88 86 PRO A O 1
ATOM 645 N N . ALA A 1 87 ? 7.017 11.140 4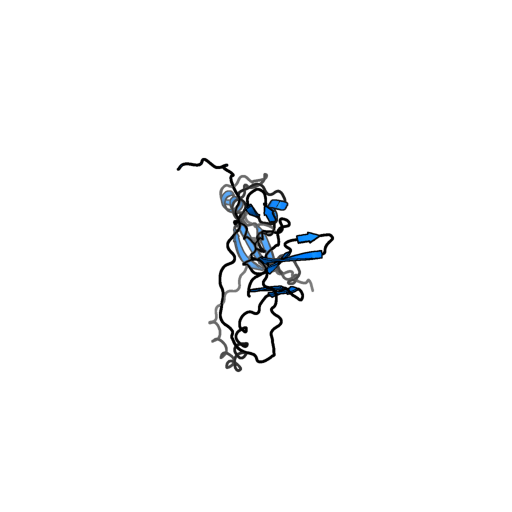0.624 1.00 65.62 87 ALA A N 1
ATOM 646 C CA . ALA A 1 87 ? 8.270 10.732 41.248 1.00 65.62 87 ALA A CA 1
ATOM 647 C C . ALA A 1 87 ? 9.374 11.532 40.554 1.00 65.62 87 ALA A C 1
ATOM 649 O O . ALA A 1 87 ? 9.251 11.691 39.327 1.00 65.62 87 ALA A O 1
ATOM 650 N N . PRO A 1 88 ? 10.362 12.094 41.289 1.00 70.12 88 PRO A N 1
ATOM 651 C CA . PRO A 1 88 ? 11.438 12.846 40.667 1.00 70.12 88 PRO A CA 1
ATOM 652 C C . PRO A 1 88 ? 11.846 12.030 39.464 1.00 70.12 88 PRO A C 1
ATOM 654 O O . PRO A 1 88 ? 12.197 10.858 39.645 1.00 70.12 88 PRO A O 1
ATOM 657 N N . LYS A 1 89 ? 11.621 12.573 38.252 1.00 57.25 89 LYS A N 1
ATOM 658 C CA . LYS A 1 89 ? 11.923 11.830 37.028 1.00 57.25 89 LYS A CA 1
ATOM 659 C C . LYS A 1 89 ? 13.306 11.266 37.298 1.00 57.25 89 LYS A C 1
ATOM 661 O O . LYS A 1 89 ? 14.156 12.083 37.680 1.00 57.25 89 LYS A O 1
ATOM 666 N N . PRO A 1 90 ? 13.526 9.937 37.216 1.00 67.50 90 PRO A N 1
ATOM 667 C CA . PRO A 1 90 ? 14.871 9.405 37.290 1.00 67.50 90 PRO A CA 1
ATOM 668 C C . PRO A 1 90 ? 15.690 10.342 36.430 1.00 67.50 90 PRO A C 1
ATOM 670 O O . PRO A 1 90 ? 15.291 10.582 35.282 1.00 67.50 90 PRO A O 1
ATOM 673 N N . LYS A 1 91 ? 16.675 11.021 37.041 1.00 52.44 91 LYS A N 1
ATOM 674 C CA . LYS A 1 91 ? 17.536 11.976 36.338 1.00 52.44 91 LYS A CA 1
ATOM 675 C C . LYS A 1 91 ? 17.829 11.282 35.023 1.00 52.44 91 LYS A C 1
ATOM 677 O O . LYS A 1 91 ? 18.289 10.145 35.150 1.00 52.44 91 LYS A O 1
ATOM 682 N N . PRO A 1 92 ? 17.430 11.817 33.847 1.00 61.16 92 PRO A N 1
ATOM 683 C CA . PRO A 1 92 ? 17.520 11.051 32.621 1.00 61.16 92 PRO A CA 1
ATOM 684 C C . PRO A 1 92 ? 18.917 10.461 32.607 1.00 61.16 92 PRO A C 1
ATOM 686 O O . PRO A 1 92 ? 19.894 11.215 32.555 1.00 61.16 92 PRO A O 1
ATOM 689 N N . GLY A 1 93 ? 19.025 9.136 32.793 1.00 57.19 93 GLY A N 1
ATOM 690 C CA . GLY A 1 93 ? 20.274 8.459 32.488 1.00 57.19 93 GLY A CA 1
ATOM 691 C C . GLY A 1 93 ? 20.601 8.957 31.092 1.00 57.19 93 GLY A C 1
ATOM 692 O O . GLY A 1 93 ? 19.630 9.096 30.337 1.00 57.19 93 GLY A O 1
ATOM 693 N N . PRO A 1 94 ? 21.854 9.375 30.811 1.00 69.31 94 PRO A N 1
ATOM 694 C CA . PRO A 1 94 ? 22.205 10.092 29.588 1.00 69.31 94 PRO A CA 1
ATOM 695 C C . PRO A 1 94 ? 21.362 9.509 28.475 1.00 69.31 94 PRO A C 1
ATOM 697 O O . PRO A 1 94 ? 21.472 8.303 28.229 1.00 69.31 94 PRO A O 1
ATOM 700 N N . GLY A 1 95 ? 20.387 10.306 27.996 1.00 54.16 95 GLY A N 1
ATOM 701 C CA . GLY A 1 95 ? 19.331 9.784 27.129 1.00 54.16 95 GLY A CA 1
ATOM 702 C C . GLY A 1 95 ? 20.010 8.957 26.050 1.00 54.16 95 GLY A C 1
ATOM 703 O O . GLY A 1 95 ? 21.147 9.320 25.720 1.00 54.16 95 GLY A O 1
ATOM 704 N N . PRO A 1 96 ? 19.418 7.846 25.561 1.00 64.88 96 PRO A N 1
ATOM 705 C CA . PRO A 1 96 ? 20.057 7.058 24.515 1.00 64.88 96 PRO A CA 1
ATOM 706 C C . PRO A 1 96 ? 20.617 8.058 23.519 1.00 64.88 96 PRO A C 1
ATOM 708 O O . PRO A 1 96 ? 19.849 8.896 23.027 1.00 64.88 96 PRO A O 1
ATOM 711 N N . LYS A 1 97 ? 21.963 8.094 23.402 1.00 53.44 97 LYS A N 1
ATOM 712 C CA . LYS A 1 97 ? 22.666 9.053 22.536 1.00 53.44 97 LYS A CA 1
ATOM 713 C C . LYS A 1 97 ? 21.818 9.129 21.284 1.00 53.44 97 LYS A C 1
ATOM 715 O O . LYS A 1 97 ? 21.464 8.029 20.843 1.00 53.44 97 LYS A O 1
ATOM 720 N N . PRO A 1 98 ? 21.459 10.327 20.770 1.00 64.25 98 PRO A N 1
ATOM 721 C CA . PRO A 1 98 ? 20.721 10.430 19.524 1.00 64.25 98 PRO A CA 1
ATOM 722 C C . PRO A 1 98 ? 21.298 9.367 18.617 1.00 64.25 98 PRO A C 1
ATOM 724 O O . PRO A 1 98 ? 22.507 9.401 18.349 1.00 64.25 98 PRO A O 1
ATOM 727 N N . GLY A 1 99 ? 20.490 8.334 18.335 1.00 56.62 99 GLY A N 1
ATOM 728 C CA . GLY A 1 99 ? 20.947 7.254 17.479 1.00 56.62 99 GLY A CA 1
ATOM 729 C C . GLY A 1 99 ? 21.537 7.965 16.272 1.00 56.62 99 GLY A C 1
ATOM 730 O O . GLY A 1 99 ? 20.956 8.988 15.879 1.00 56.62 99 GLY A O 1
ATOM 731 N N . PRO A 1 100 ? 22.733 7.570 15.800 1.00 69.44 100 PRO A N 1
ATOM 732 C CA . PRO A 1 100 ? 23.393 8.284 14.718 1.00 69.44 100 PRO A CA 1
ATOM 733 C C . PRO A 1 100 ? 22.323 8.627 13.690 1.00 69.44 100 PRO A C 1
ATOM 735 O O . PRO A 1 100 ? 21.570 7.723 13.313 1.00 69.44 100 PRO A O 1
ATOM 738 N N . LYS A 1 101 ? 22.171 9.930 13.367 1.00 53.97 101 LYS A N 1
ATOM 739 C CA . LYS A 1 101 ? 21.249 10.393 12.316 1.00 53.97 101 LYS A CA 1
ATOM 740 C C . LYS A 1 101 ? 21.310 9.323 11.236 1.00 53.97 101 LYS A C 1
ATOM 742 O O . LYS A 1 101 ? 22.449 9.030 10.845 1.00 53.97 101 LYS A O 1
ATOM 747 N N . PRO A 1 102 ? 20.180 8.698 10.835 1.00 67.56 102 PRO A N 1
ATOM 748 C CA . PRO A 1 102 ? 20.210 7.733 9.755 1.00 67.56 102 PRO A CA 1
ATOM 749 C C . PRO A 1 102 ? 21.075 8.356 8.678 1.00 67.56 102 PRO A C 1
ATOM 751 O O . PRO A 1 102 ? 20.867 9.523 8.320 1.00 67.56 102 PRO A O 1
ATOM 754 N N . GLY A 1 103 ? 22.160 7.660 8.332 1.00 60.72 103 GLY A N 1
ATOM 755 C CA . GLY A 1 103 ? 23.087 8.169 7.337 1.00 60.72 103 GLY A CA 1
ATOM 756 C C . GLY A 1 103 ? 22.296 8.558 6.086 1.00 60.72 103 GLY A C 1
ATOM 757 O O . GLY A 1 103 ? 21.151 8.120 5.940 1.00 60.72 103 GLY A O 1
ATOM 758 N N . PRO A 1 104 ? 22.870 9.379 5.195 1.00 73.12 104 PRO A N 1
ATOM 759 C CA . PRO A 1 104 ? 22.214 9.705 3.934 1.00 73.12 104 PRO A CA 1
ATOM 760 C C . PRO A 1 104 ? 21.600 8.429 3.340 1.00 73.12 104 PRO A C 1
ATOM 762 O O . PRO A 1 104 ? 22.281 7.392 3.333 1.00 73.12 104 PRO A O 1
ATOM 765 N N . PRO A 1 105 ? 20.304 8.460 2.979 1.00 79.50 105 PRO A N 1
ATOM 766 C CA . PRO A 1 105 ? 19.593 7.249 2.630 1.00 79.50 105 PRO A CA 1
ATOM 767 C C . PRO A 1 105 ? 20.322 6.608 1.453 1.00 79.50 105 PRO A C 1
ATOM 769 O O . PRO A 1 105 ? 20.741 7.278 0.505 1.00 79.50 105 PRO A O 1
ATOM 772 N N . LYS A 1 106 ? 20.613 5.319 1.604 1.00 83.31 106 LYS A N 1
ATOM 773 C CA . LYS A 1 106 ? 21.440 4.596 0.644 1.00 83.31 106 LYS A CA 1
ATOM 774 C C . LYS A 1 106 ? 20.607 4.280 -0.603 1.00 83.31 106 LYS A C 1
ATOM 776 O O . LYS A 1 106 ? 19.397 4.085 -0.469 1.00 83.31 106 LYS A O 1
ATOM 781 N N . PRO A 1 107 ? 21.235 4.206 -1.788 1.00 89.75 107 PRO A N 1
ATOM 782 C CA . PRO A 1 107 ? 20.598 3.646 -2.973 1.00 89.75 107 PRO A CA 1
ATOM 783 C C . PRO A 1 107 ? 20.048 2.243 -2.693 1.00 89.75 107 PRO A C 1
ATOM 785 O O . PRO A 1 107 ? 20.635 1.476 -1.925 1.00 89.75 107 PRO A O 1
ATOM 788 N N . VAL A 1 108 ? 18.911 1.924 -3.301 1.00 92.88 108 VAL A N 1
ATOM 789 C CA . VAL A 1 108 ? 18.283 0.607 -3.214 1.00 92.88 108 VAL A CA 1
ATOM 790 C C . VAL A 1 108 ? 18.897 -0.283 -4.285 1.00 92.88 108 VAL A C 1
ATOM 792 O O . VAL A 1 108 ? 18.813 0.007 -5.475 1.00 92.88 108 VAL A O 1
ATOM 795 N N . GLU A 1 109 ? 19.543 -1.364 -3.871 1.00 93.12 109 GLU A N 1
ATOM 796 C CA . GLU A 1 109 ? 20.182 -2.304 -4.787 1.00 93.12 109 GLU A CA 1
ATOM 797 C C . GLU A 1 109 ? 19.137 -3.252 -5.394 1.00 93.12 109 GLU A C 1
ATOM 799 O O . GLU A 1 109 ? 18.478 -3.987 -4.661 1.00 93.12 109 GLU A O 1
ATOM 804 N N . CYS A 1 110 ? 18.990 -3.246 -6.723 1.00 91.12 110 CYS A N 1
ATOM 805 C CA . CYS A 1 110 ? 18.036 -4.112 -7.423 1.00 91.12 110 CYS A CA 1
ATOM 806 C C . CYS A 1 110 ? 18.656 -5.468 -7.773 1.00 91.12 110 CYS A C 1
ATOM 808 O O . CYS A 1 110 ? 18.058 -6.516 -7.549 1.00 91.12 110 CYS A O 1
ATOM 810 N N . ASP A 1 111 ? 19.879 -5.440 -8.305 1.00 90.62 111 ASP A N 1
ATOM 811 C CA . ASP A 1 111 ? 20.708 -6.615 -8.571 1.00 90.62 111 ASP A CA 1
ATOM 812 C C . ASP A 1 111 ? 22.205 -6.245 -8.492 1.00 90.62 111 ASP A C 1
ATOM 814 O O . ASP A 1 111 ? 22.578 -5.183 -7.986 1.00 90.62 111 ASP A O 1
ATOM 818 N N . SER A 1 112 ? 23.099 -7.113 -8.975 1.00 89.38 112 SER A N 1
ATOM 819 C CA . SER A 1 112 ? 24.548 -6.863 -8.978 1.00 89.38 112 SER A CA 1
ATOM 820 C C . SER A 1 112 ? 24.980 -5.644 -9.801 1.00 89.38 112 SER A C 1
ATOM 822 O O . SER A 1 112 ? 26.031 -5.075 -9.519 1.00 89.38 112 SER A O 1
ATOM 824 N N . ASN A 1 113 ? 24.184 -5.225 -10.785 1.00 88.81 113 ASN A N 1
ATOM 825 C CA . ASN A 1 113 ? 24.551 -4.219 -11.779 1.00 88.81 113 ASN A CA 1
ATOM 826 C C . ASN A 1 113 ? 23.629 -2.996 -11.783 1.00 88.81 113 ASN A C 1
ATOM 828 O O . ASN A 1 113 ? 23.956 -2.022 -12.452 1.00 88.81 113 ASN A O 1
ATOM 832 N N . ASN A 1 114 ? 22.502 -3.028 -11.077 1.00 91.06 114 ASN A N 1
ATOM 833 C CA . ASN A 1 114 ? 21.446 -2.030 -11.139 1.00 91.06 114 ASN A CA 1
ATOM 834 C C . ASN A 1 114 ? 21.046 -1.577 -9.735 1.00 91.06 114 ASN A C 1
ATOM 836 O O . ASN A 1 114 ? 20.901 -2.377 -8.804 1.00 91.06 114 ASN A O 1
ATOM 840 N N . GLU A 1 115 ? 20.853 -0.274 -9.594 1.00 94.31 115 GLU A N 1
ATOM 841 C CA . GLU A 1 115 ? 20.408 0.371 -8.369 1.00 94.31 115 GLU A CA 1
ATOM 842 C C . GLU A 1 115 ? 19.383 1.461 -8.662 1.00 94.31 115 GLU A C 1
ATOM 844 O O . GLU A 1 115 ? 19.340 2.059 -9.742 1.00 94.31 115 GLU A O 1
ATOM 849 N N . CYS A 1 116 ? 18.560 1.724 -7.660 1.00 94.75 116 CYS A N 1
ATOM 850 C CA . CYS A 1 116 ? 17.607 2.807 -7.646 1.00 94.75 116 CYS A CA 1
ATOM 851 C C . CYS A 1 116 ? 17.973 3.835 -6.570 1.00 94.75 116 CYS A C 1
ATOM 853 O O . CYS A 1 116 ? 18.646 3.501 -5.591 1.00 94.75 116 CYS A O 1
ATOM 855 N N . PRO A 1 117 ? 17.547 5.101 -6.717 1.00 92.69 117 PRO A N 1
ATOM 856 C CA . PRO A 1 117 ? 17.777 6.125 -5.706 1.00 92.69 117 PRO A CA 1
ATOM 857 C C . PRO A 1 117 ? 17.244 5.733 -4.322 1.00 92.69 117 PRO A C 1
ATOM 859 O O . PRO A 1 117 ? 16.422 4.832 -4.167 1.00 92.69 117 PRO A O 1
ATOM 862 N N . ALA A 1 118 ? 17.685 6.447 -3.296 1.00 90.88 118 ALA A N 1
ATOM 863 C CA . ALA A 1 118 ? 17.116 6.338 -1.958 1.00 90.88 118 ALA A CA 1
ATOM 864 C C . ALA A 1 118 ? 15.579 6.446 -1.945 1.00 90.88 118 ALA A C 1
ATOM 866 O O . ALA A 1 118 ? 15.012 7.212 -2.722 1.00 90.88 118 ALA A O 1
ATOM 867 N N . GLU A 1 119 ? 14.927 5.730 -1.020 1.00 89.31 119 GLU A N 1
ATOM 868 C CA . GLU A 1 119 ? 13.466 5.776 -0.796 1.00 89.31 119 GLU A CA 1
ATOM 869 C C . GLU A 1 119 ? 12.613 5.367 -2.017 1.00 89.31 119 GLU A C 1
ATOM 871 O O . GLU A 1 119 ? 11.437 5.712 -2.118 1.00 89.31 119 GLU A O 1
ATOM 876 N N . THR A 1 120 ? 13.193 4.604 -2.943 1.00 94.31 120 THR A N 1
ATOM 877 C CA . THR A 1 120 ? 12.495 4.029 -4.101 1.00 94.31 120 THR A CA 1
ATOM 878 C C . THR A 1 120 ? 12.336 2.516 -3.955 1.00 94.31 120 THR A C 1
ATOM 880 O O . THR A 1 120 ? 12.835 1.909 -3.007 1.00 94.31 120 THR A O 1
ATOM 883 N N . THR A 1 121 ? 11.626 1.886 -4.889 1.00 95.50 121 THR A N 1
ATOM 884 C CA . THR A 1 121 ? 11.503 0.420 -4.946 1.00 95.50 121 THR A CA 1
ATOM 885 C C . THR A 1 121 ? 11.958 -0.096 -6.298 1.00 95.50 121 THR A C 1
ATOM 887 O O . THR A 1 121 ? 11.526 0.418 -7.327 1.00 95.50 121 THR A O 1
ATOM 890 N N . CYS A 1 122 ? 12.799 -1.127 -6.296 1.00 95.06 122 CYS A N 1
ATOM 891 C CA . CYS A 1 122 ? 13.184 -1.844 -7.504 1.00 95.06 122 CYS A CA 1
ATOM 892 C C . CYS A 1 122 ? 12.033 -2.734 -7.975 1.00 95.06 122 CYS A C 1
ATOM 894 O O . CYS A 1 122 ? 11.616 -3.643 -7.260 1.00 95.06 122 CYS A O 1
ATOM 896 N N . CYS A 1 123 ? 11.555 -2.499 -9.190 1.00 95.44 123 CYS A N 1
ATOM 897 C CA . CYS A 1 123 ? 10.543 -3.311 -9.839 1.00 95.44 123 CYS A CA 1
ATOM 898 C C . CYS A 1 123 ? 11.058 -3.890 -11.145 1.00 95.44 123 CYS A C 1
ATOM 900 O O . CYS A 1 123 ? 11.787 -3.238 -11.892 1.00 95.44 123 CYS A O 1
ATOM 902 N N . CYS A 1 124 ? 10.642 -5.117 -11.436 1.00 93.69 124 CYS A N 1
ATOM 903 C CA . CYS A 1 124 ? 11.000 -5.749 -12.687 1.00 93.69 124 CYS A CA 1
ATOM 904 C C . CYS A 1 124 ? 10.231 -5.122 -13.855 1.00 93.69 124 CYS A C 1
ATOM 906 O O . CYS A 1 124 ? 9.023 -4.909 -13.759 1.00 93.69 124 CYS A O 1
ATOM 908 N N . VAL A 1 125 ? 10.941 -4.831 -14.942 1.00 91.62 125 VAL A N 1
ATOM 909 C CA . VAL A 1 125 ? 10.359 -4.308 -16.187 1.00 91.62 125 VAL A CA 1
ATOM 910 C C . VAL A 1 125 ? 10.060 -5.441 -17.163 1.00 91.62 125 VAL A C 1
ATOM 912 O O . VAL A 1 125 ? 9.037 -5.427 -17.831 1.00 91.62 125 VAL A O 1
ATOM 915 N N . ALA A 1 126 ? 10.929 -6.452 -17.218 1.00 87.19 126 ALA A N 1
ATOM 916 C CA . ALA A 1 126 ? 10.778 -7.591 -18.115 1.00 87.19 126 ALA A CA 1
ATOM 917 C C . ALA A 1 126 ? 11.003 -8.891 -17.343 1.00 87.19 126 ALA A C 1
ATOM 919 O O . ALA A 1 126 ? 12.148 -9.270 -17.087 1.00 87.19 126 ALA A O 1
ATOM 920 N N . ASN A 1 127 ? 9.914 -9.557 -16.958 1.00 85.75 127 ASN A N 1
ATOM 921 C CA . ASN A 1 127 ? 9.967 -10.887 -16.361 1.00 85.75 127 ASN A CA 1
ATOM 922 C C . ASN A 1 127 ? 9.773 -11.942 -17.456 1.00 85.75 127 ASN A C 1
ATOM 924 O O . ASN A 1 127 ? 8.724 -11.984 -18.094 1.00 85.75 127 ASN A O 1
ATOM 928 N N . ILE A 1 128 ? 10.778 -12.786 -17.684 1.00 86.38 128 ILE A N 1
ATOM 929 C CA . ILE A 1 128 ? 10.676 -13.919 -18.609 1.00 86.38 128 ILE A CA 1
ATOM 930 C C . ILE A 1 128 ? 11.104 -15.170 -17.849 1.00 86.38 128 ILE A C 1
ATOM 932 O O . ILE A 1 128 ? 12.206 -15.228 -17.304 1.00 86.38 128 ILE A O 1
ATOM 936 N N . ALA A 1 129 ? 10.225 -16.173 -17.798 1.00 84.00 129 ALA A N 1
ATOM 937 C CA . ALA A 1 129 ? 10.468 -17.445 -17.111 1.00 84.00 129 ALA A CA 1
ATOM 938 C C . ALA A 1 129 ? 10.920 -17.297 -15.637 1.00 84.00 129 ALA A C 1
ATOM 940 O O . ALA A 1 129 ? 11.719 -18.093 -15.148 1.00 84.00 129 ALA A O 1
ATOM 941 N N . GLY A 1 130 ? 10.427 -16.273 -14.927 1.00 80.38 130 GLY A N 1
ATOM 942 C CA . GLY A 1 130 ? 10.770 -16.015 -13.524 1.00 80.38 130 GLY A CA 1
ATOM 943 C C . GLY A 1 130 ? 12.065 -15.224 -13.316 1.00 80.38 130 GLY A C 1
ATOM 944 O O . GLY A 1 130 ? 12.412 -14.927 -12.174 1.00 80.38 130 GLY A O 1
ATOM 945 N N . PHE A 1 131 ? 12.757 -14.840 -14.392 1.00 85.12 131 PHE A N 1
ATOM 946 C CA . PHE A 1 131 ? 13.956 -14.007 -14.339 1.00 85.12 131 PHE A CA 1
ATOM 947 C C . PHE A 1 131 ? 13.661 -12.576 -14.771 1.00 85.12 131 PHE A C 1
ATOM 949 O O . PHE A 1 131 ? 12.927 -12.338 -15.730 1.00 85.12 131 PHE A O 1
ATOM 956 N N . CYS A 1 132 ? 14.275 -11.623 -14.070 1.00 89.25 132 CYS A N 1
ATOM 957 C CA . CYS A 1 132 ? 14.155 -10.212 -14.387 1.00 89.25 132 CYS A CA 1
ATOM 958 C C . CYS A 1 132 ? 15.280 -9.747 -15.318 1.00 89.25 132 CYS A C 1
ATOM 960 O O . CYS A 1 132 ? 16.450 -9.783 -14.944 1.00 89.25 132 CYS A O 1
ATOM 962 N N . PHE A 1 133 ? 14.926 -9.280 -16.515 1.00 87.25 133 PHE A N 1
ATOM 963 C CA . PHE A 1 133 ? 15.871 -8.837 -17.550 1.00 87.25 133 PHE A CA 1
ATOM 964 C C . PHE A 1 133 ? 16.122 -7.326 -17.551 1.00 87.25 133 PHE A C 1
ATOM 966 O O . PHE A 1 133 ? 16.972 -6.832 -18.292 1.00 87.25 133 PHE A O 1
ATOM 973 N N . GLY A 1 134 ? 15.407 -6.583 -16.711 1.00 90.31 134 GLY A N 1
ATOM 974 C CA . GLY A 1 134 ? 15.569 -5.144 -16.583 1.00 90.31 134 GLY A CA 1
ATOM 975 C C . GLY A 1 134 ? 14.838 -4.613 -15.362 1.00 90.31 134 GLY A C 1
ATOM 976 O O . GLY A 1 134 ? 13.774 -5.115 -15.004 1.00 90.31 134 GLY A O 1
ATOM 977 N N . TRP A 1 135 ? 15.411 -3.585 -14.743 1.00 94.00 135 TRP A N 1
ATOM 978 C CA . TRP A 1 135 ? 14.892 -2.988 -13.520 1.00 94.00 135 TRP A CA 1
ATOM 979 C C . TRP A 1 135 ? 14.424 -1.559 -13.754 1.00 94.00 135 TRP A C 1
ATOM 981 O O . TRP A 1 135 ? 15.054 -0.781 -14.474 1.00 94.00 135 TRP A O 1
ATOM 991 N N . GLY A 1 136 ? 13.325 -1.221 -13.096 1.00 94.56 136 GLY A N 1
ATOM 992 C CA . GLY A 1 136 ? 12.773 0.115 -13.007 1.00 94.56 136 GLY A CA 1
ATOM 993 C C . GLY A 1 136 ? 12.634 0.530 -11.548 1.00 94.56 136 GLY A C 1
ATOM 994 O O . GLY A 1 136 ? 12.403 -0.296 -10.667 1.00 94.56 136 GLY A O 1
ATOM 995 N N . CYS A 1 137 ? 12.775 1.818 -11.295 1.00 96.31 137 CYS A N 1
ATOM 996 C CA . CYS A 1 137 ? 12.651 2.436 -9.994 1.00 96.31 137 CYS A CA 1
ATOM 997 C C . CYS A 1 137 ? 11.268 3.049 -9.846 1.00 96.31 137 CYS A C 1
ATOM 999 O O . CYS A 1 137 ? 10.875 3.946 -10.592 1.00 96.31 137 CYS A O 1
ATOM 1001 N N . CYS A 1 138 ? 10.546 2.595 -8.836 1.00 96.69 138 CYS A N 1
ATOM 1002 C CA . CYS A 1 138 ? 9.307 3.218 -8.414 1.00 96.69 138 CYS A CA 1
ATOM 1003 C C . CYS A 1 138 ? 9.600 4.391 -7.486 1.00 96.69 138 CYS A C 1
ATOM 1005 O O . CYS A 1 138 ? 10.347 4.204 -6.524 1.00 96.69 138 CYS A O 1
ATOM 1007 N N . PRO A 1 139 ? 8.983 5.568 -7.691 1.00 94.94 139 PRO A N 1
ATOM 1008 C CA . PRO A 1 139 ? 9.260 6.785 -6.920 1.00 94.94 139 PRO A CA 1
ATOM 1009 C C . PRO A 1 139 ? 8.696 6.746 -5.487 1.00 94.94 139 PRO A C 1
ATOM 1011 O O . PRO A 1 139 ? 8.485 7.783 -4.866 1.00 94.94 139 PRO A O 1
ATOM 1014 N N . MET A 1 140 ? 8.400 5.551 -4.975 1.00 94.06 140 MET A N 1
ATOM 1015 C CA . MET A 1 140 ? 7.818 5.308 -3.665 1.00 94.06 140 MET A CA 1
ATOM 1016 C C . MET A 1 140 ? 8.520 4.116 -3.005 1.00 94.06 140 MET A C 1
ATOM 1018 O O . MET A 1 140 ? 8.860 3.143 -3.695 1.00 94.06 140 MET A O 1
ATOM 1022 N N . PRO A 1 141 ? 8.693 4.140 -1.675 1.00 93.31 141 PRO A N 1
ATOM 1023 C CA . PRO A 1 141 ? 9.230 3.009 -0.941 1.00 93.31 141 PRO A CA 1
ATOM 1024 C C . PRO A 1 141 ? 8.171 1.908 -0.807 1.00 93.31 141 PRO A C 1
ATOM 1026 O O . PRO A 1 141 ? 6.986 2.184 -0.614 1.00 93.31 141 PRO A O 1
ATOM 1029 N N . LYS A 1 142 ? 8.613 0.647 -0.853 1.00 92.50 142 LYS A N 1
ATOM 1030 C CA . LYS A 1 142 ? 7.766 -0.555 -0.734 1.00 92.50 142 LYS A CA 1
ATOM 1031 C C . LYS A 1 142 ? 6.618 -0.606 -1.756 1.00 92.50 142 LYS A C 1
ATOM 1033 O O . LYS A 1 142 ? 5.528 -1.054 -1.428 1.00 92.50 142 LYS A O 1
ATOM 1038 N N . ALA A 1 143 ? 6.840 -0.125 -2.973 1.00 94.75 143 ALA A N 1
ATOM 1039 C CA . ALA A 1 143 ? 5.824 -0.144 -4.018 1.00 94.75 143 ALA A CA 1
ATOM 1040 C C . ALA A 1 143 ? 5.492 -1.580 -4.467 1.00 94.75 143 ALA A C 1
ATOM 1042 O O . ALA A 1 143 ? 6.364 -2.446 -4.532 1.00 94.75 143 ALA A O 1
ATOM 1043 N N . THR A 1 144 ? 4.233 -1.810 -4.825 1.00 95.62 144 THR A N 1
ATOM 1044 C CA . THR A 1 144 ? 3.783 -3.000 -5.542 1.00 95.62 144 THR A CA 1
ATOM 1045 C C . THR A 1 144 ? 4.065 -2.819 -7.029 1.00 95.62 144 THR A C 1
ATOM 1047 O O . THR A 1 144 ? 3.637 -1.840 -7.641 1.00 95.62 144 THR A O 1
ATOM 1050 N N . CYS A 1 145 ? 4.812 -3.752 -7.612 1.00 95.25 145 CYS A N 1
ATOM 1051 C CA . CYS A 1 145 ? 5.147 -3.738 -9.030 1.00 95.25 145 CYS A CA 1
ATOM 1052 C C . CYS A 1 145 ? 3.974 -4.285 -9.841 1.00 95.25 145 CYS A C 1
ATOM 1054 O O . CYS A 1 145 ? 3.541 -5.405 -9.586 1.00 95.25 145 CYS A O 1
ATOM 1056 N N . CYS A 1 146 ? 3.485 -3.514 -10.811 1.00 93.56 146 CYS A N 1
ATOM 1057 C CA . CYS A 1 146 ? 2.467 -4.002 -11.732 1.00 93.56 146 CYS A CA 1
ATOM 1058 C C . CYS A 1 146 ? 3.103 -4.898 -12.805 1.00 93.56 146 CYS A C 1
ATOM 1060 O O . CYS A 1 146 ? 4.250 -4.674 -13.213 1.00 93.56 146 CYS A O 1
ATOM 1062 N N . ASP A 1 147 ? 2.335 -5.888 -13.263 1.00 90.88 147 ASP A N 1
ATOM 1063 C CA . ASP A 1 147 ? 2.755 -6.876 -14.269 1.00 90.88 147 ASP A CA 1
ATOM 1064 C C . ASP A 1 147 ? 2.917 -6.282 -15.674 1.00 90.88 147 ASP A C 1
ATOM 1066 O O . ASP A 1 147 ? 3.509 -6.902 -16.553 1.00 90.88 147 ASP A O 1
ATOM 1070 N N . ASP A 1 148 ? 2.439 -5.055 -15.878 1.00 89.88 148 ASP A N 1
ATOM 1071 C CA . ASP A 1 148 ? 2.610 -4.300 -17.120 1.00 89.88 148 ASP A CA 1
ATOM 1072 C C . ASP A 1 148 ? 4.068 -3.916 -17.418 1.00 89.88 148 ASP A C 1
ATOM 1074 O O . ASP A 1 148 ? 4.364 -3.402 -18.491 1.00 89.88 148 ASP A O 1
ATOM 1078 N N . GLY A 1 149 ? 4.987 -4.131 -16.473 1.00 89.88 149 GLY A N 1
ATOM 1079 C CA . GLY A 1 149 ? 6.405 -3.821 -16.635 1.00 89.88 149 GLY A CA 1
ATOM 1080 C C . GLY A 1 149 ? 6.739 -2.334 -16.493 1.00 89.88 149 GLY A C 1
ATOM 1081 O O . GLY A 1 149 ? 7.865 -2.005 -16.134 1.00 89.88 149 GLY A O 1
ATOM 1082 N N . GLU A 1 150 ? 5.765 -1.429 -16.558 1.00 92.38 150 GLU A N 1
ATOM 1083 C CA . GLU A 1 150 ? 5.996 0.022 -16.624 1.00 92.38 150 GLU A CA 1
ATOM 1084 C C . GLU A 1 150 ? 5.500 0.798 -15.402 1.00 92.38 150 GLU A C 1
ATOM 1086 O O . GLU A 1 150 ? 6.096 1.818 -15.051 1.00 92.38 150 GLU A O 1
ATOM 1091 N N . HIS A 1 151 ? 4.486 0.302 -14.688 1.00 95.00 151 HIS A N 1
ATOM 1092 C CA . HIS A 1 151 ? 3.864 1.038 -13.586 1.00 95.00 151 HIS A CA 1
ATOM 1093 C C . HIS A 1 151 ? 4.002 0.341 -12.237 1.00 95.00 151 HIS A C 1
ATOM 1095 O O . HIS A 1 151 ? 4.359 -0.836 -12.116 1.00 95.00 151 HIS A O 1
ATOM 1101 N N . CYS A 1 152 ? 3.754 1.105 -11.183 1.00 96.25 152 CYS A N 1
ATOM 1102 C CA . CYS A 1 152 ? 3.712 0.599 -9.829 1.00 96.25 152 CYS A CA 1
ATOM 1103 C C . CYS A 1 152 ? 2.7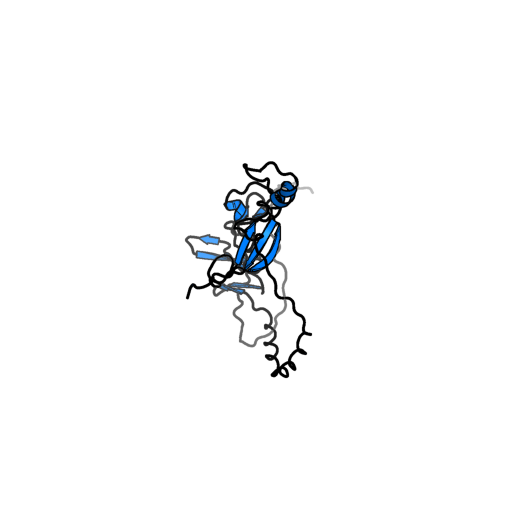77 1.393 -8.935 1.00 96.25 152 CYS A C 1
ATOM 1105 O O . CYS A 1 152 ? 2.483 2.571 -9.155 1.00 96.25 152 CYS A O 1
ATOM 1107 N N . CYS A 1 153 ? 2.345 0.707 -7.887 1.00 96.69 153 CYS A N 1
ATOM 1108 C CA . CYS A 1 153 ? 1.371 1.181 -6.932 1.00 96.69 153 CYS A CA 1
ATOM 1109 C C . CYS A 1 153 ? 1.958 1.267 -5.525 1.00 96.69 153 CYS A C 1
ATOM 1111 O O . CYS A 1 153 ? 2.921 0.570 -5.206 1.00 96.69 153 CYS A O 1
ATOM 1113 N N . PRO A 1 154 ? 1.421 2.132 -4.657 1.00 95.69 154 PRO A N 1
ATOM 1114 C CA . PRO A 1 154 ? 1.841 2.166 -3.267 1.00 95.69 154 PRO A CA 1
ATOM 1115 C C . PRO A 1 154 ? 1.350 0.911 -2.528 1.00 95.69 154 PRO A C 1
ATOM 1117 O O . PRO A 1 154 ? 0.343 0.307 -2.893 1.00 95.69 154 PRO A O 1
ATOM 1120 N N . ASN A 1 155 ? 2.051 0.527 -1.460 1.00 94.38 155 ASN A N 1
ATOM 1121 C CA . ASN A 1 155 ? 1.778 -0.711 -0.719 1.00 94.38 155 ASN A CA 1
ATOM 1122 C C . ASN A 1 155 ? 0.362 -0.795 -0.117 1.00 94.38 155 ASN A C 1
ATOM 1124 O O . ASN A 1 155 ? -0.133 -1.883 0.160 1.00 94.38 155 ASN A O 1
ATOM 1128 N N . ASP A 1 156 ? -0.270 0.346 0.166 1.00 92.69 156 ASP A N 1
ATOM 1129 C CA . ASP A 1 156 ? -1.626 0.407 0.719 1.00 92.69 156 ASP A CA 1
ATOM 1130 C C . ASP A 1 156 ? -2.718 0.220 -0.346 1.00 92.69 156 ASP A C 1
ATOM 1132 O O . ASP A 1 156 ? -3.865 -0.076 -0.003 1.00 92.69 156 ASP A O 1
ATOM 1136 N N . LEU A 1 157 ? -2.360 0.351 -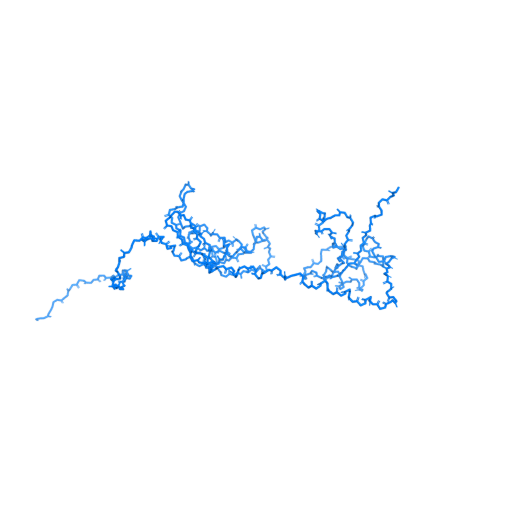1.627 1.00 94.25 157 LEU A N 1
ATOM 1137 C CA . LEU A 1 157 ? -3.240 0.179 -2.782 1.00 94.25 157 LEU A CA 1
ATOM 1138 C C . LEU A 1 157 ? -2.578 -0.771 -3.801 1.00 94.25 157 LEU A C 1
ATOM 1140 O O . LEU A 1 157 ? -2.238 -0.345 -4.900 1.00 94.25 157 LEU A O 1
ATOM 1144 N N . PRO A 1 158 ? -2.359 -2.050 -3.446 1.00 93.94 158 PRO A N 1
ATOM 1145 C CA . PRO A 1 158 ? -1.528 -2.976 -4.215 1.00 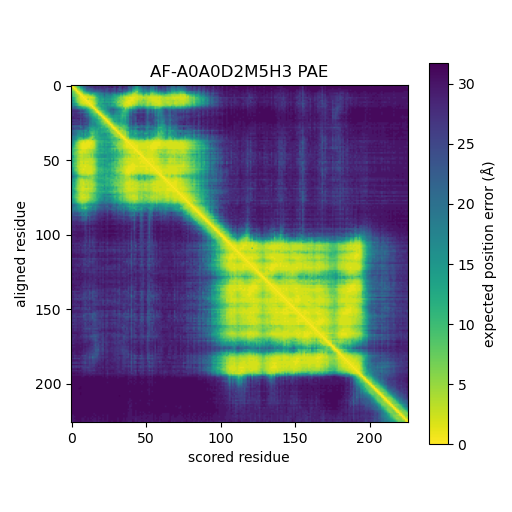93.94 158 PRO A CA 1
ATOM 1146 C C . PRO A 1 158 ? -2.186 -3.489 -5.505 1.00 93.94 158 PRO A C 1
ATOM 1148 O O . PRO A 1 158 ? -1.534 -4.168 -6.292 1.00 93.94 158 PRO A O 1
ATOM 1151 N N . VAL A 1 159 ? -3.478 -3.230 -5.720 1.00 93.69 159 VAL A N 1
ATOM 1152 C CA . VAL A 1 159 ? -4.194 -3.730 -6.897 1.00 93.69 159 VAL A CA 1
ATOM 1153 C C . VAL A 1 159 ? -3.968 -2.768 -8.060 1.00 93.69 159 VAL A C 1
ATOM 1155 O O . VAL A 1 159 ? -4.420 -1.625 -8.015 1.00 93.69 159 VAL A O 1
ATOM 1158 N N . CYS A 1 160 ? -3.282 -3.236 -9.101 1.00 93.94 160 CYS A N 1
ATOM 1159 C CA . CYS A 1 160 ? -3.047 -2.474 -10.324 1.00 93.94 160 CYS A CA 1
ATOM 1160 C C . CYS A 1 160 ? -4.248 -2.593 -11.273 1.00 93.94 160 CYS A C 1
ATOM 1162 O O . CYS A 1 160 ? -4.459 -3.641 -11.878 1.00 93.94 160 CYS A O 1
ATOM 1164 N N . ASP A 1 161 ? -5.020 -1.519 -11.430 1.00 92.81 161 ASP A N 1
ATOM 1165 C CA . ASP A 1 161 ? -6.037 -1.401 -12.475 1.00 92.81 161 ASP A CA 1
ATOM 1166 C C . ASP A 1 161 ? -5.405 -0.781 -13.724 1.00 92.81 161 ASP A C 1
ATOM 1168 O O . ASP A 1 161 ? -5.349 0.444 -13.882 1.00 92.81 161 ASP A O 1
ATOM 1172 N N . THR A 1 162 ? -4.906 -1.652 -14.604 1.00 88.19 162 THR A N 1
ATOM 1173 C CA . THR A 1 162 ? -4.254 -1.256 -15.856 1.00 88.19 162 THR A CA 1
ATOM 1174 C C . THR A 1 162 ? -5.189 -0.690 -16.903 1.00 88.19 162 THR A C 1
ATOM 1176 O O . THR A 1 162 ? -4.739 0.078 -17.751 1.00 88.19 162 THR A O 1
ATOM 1179 N N . ALA A 1 163 ? -6.485 -0.981 -16.814 1.00 88.19 163 ALA A N 1
ATOM 1180 C CA . ALA A 1 163 ? -7.468 -0.419 -17.727 1.00 88.19 163 ALA A CA 1
ATOM 1181 C C . ALA A 1 163 ? -7.708 1.071 -17.447 1.00 88.19 163 ALA A C 1
ATOM 1183 O O . ALA A 1 163 ? -7.874 1.854 -18.379 1.00 88.19 163 ALA A O 1
ATOM 1184 N N . ASN A 1 164 ? -7.704 1.468 -16.170 1.00 89.44 164 ASN A N 1
ATOM 1185 C CA . ASN A 1 164 ? -8.014 2.842 -15.758 1.00 89.44 164 ASN A CA 1
ATOM 1186 C C . ASN A 1 164 ? -6.800 3.642 -15.264 1.00 89.44 164 ASN A C 1
ATOM 1188 O O . ASN A 1 164 ? -6.935 4.820 -14.923 1.00 89.44 164 ASN A O 1
ATOM 1192 N N . GLY A 1 165 ? -5.625 3.019 -15.199 1.00 92.19 165 GLY A N 1
ATOM 1193 C CA . GLY A 1 165 ? -4.383 3.642 -14.755 1.00 92.19 165 GLY A CA 1
ATOM 1194 C C . GLY A 1 165 ? -4.375 4.033 -13.280 1.00 92.19 165 GLY A C 1
ATOM 1195 O O . GLY A 1 165 ? -3.924 5.121 -12.905 1.00 92.19 165 GLY A O 1
ATOM 1196 N N . ARG A 1 166 ? -4.942 3.172 -12.430 1.00 94.31 166 ARG A N 1
ATOM 1197 C CA . ARG A 1 166 ? -5.145 3.456 -11.006 1.00 94.31 166 ARG A CA 1
ATOM 1198 C C . ARG A 1 166 ? -4.710 2.309 -10.112 1.00 94.31 166 ARG A C 1
ATOM 1200 O O . ARG A 1 166 ? -4.705 1.146 -10.492 1.00 94.31 166 ARG A O 1
ATOM 1207 N N . CYS A 1 167 ? -4.391 2.675 -8.883 1.00 95.62 167 CYS A N 1
ATOM 1208 C CA . CYS A 1 167 ? -4.091 1.765 -7.796 1.00 95.62 167 CYS A CA 1
ATOM 1209 C C . CYS A 1 167 ? -5.294 1.673 -6.868 1.00 95.62 167 CYS A C 1
ATOM 1211 O O . CYS A 1 167 ? -5.835 2.697 -6.431 1.00 95.62 167 CYS A O 1
ATOM 1213 N N . LEU A 1 168 ? -5.696 0.446 -6.566 1.00 94.56 168 LEU A N 1
ATOM 1214 C CA . LEU A 1 168 ? -6.884 0.117 -5.798 1.00 94.56 168 LEU A CA 1
ATOM 1215 C C . LEU A 1 168 ? -6.503 -0.696 -4.546 1.00 94.56 168 LEU A C 1
ATOM 1217 O O . LEU A 1 168 ? -5.471 -1.370 -4.507 1.00 94.56 168 LEU A O 1
ATOM 1221 N N . PRO A 1 169 ? -7.312 -0.632 -3.480 1.00 92.56 169 PRO A N 1
ATOM 1222 C CA . PRO A 1 169 ? -7.102 -1.408 -2.274 1.00 92.56 169 PRO A CA 1
ATOM 1223 C C . PRO A 1 169 ? -7.422 -2.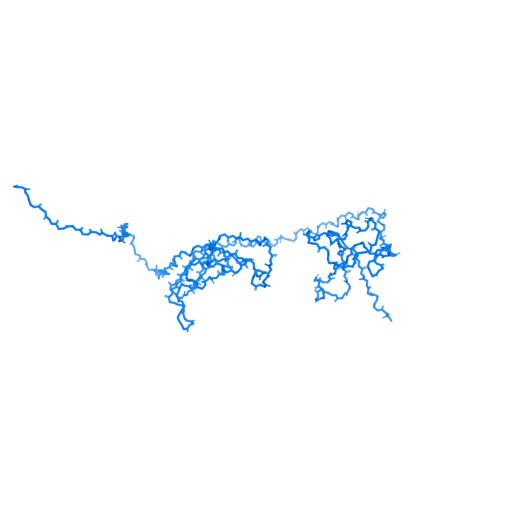882 -2.533 1.00 92.56 169 PRO A C 1
ATOM 1225 O O . PRO A 1 169 ? -8.186 -3.212 -3.446 1.00 92.56 169 PRO A O 1
ATOM 1228 N N . PRO A 1 170 ? -6.938 -3.784 -1.666 1.00 88.38 170 PRO A N 1
ATOM 1229 C CA . PRO A 1 170 ? -7.242 -5.210 -1.768 1.00 88.38 170 PRO A CA 1
ATOM 1230 C C . PRO A 1 170 ? -8.748 -5.517 -1.703 1.00 88.38 170 PRO A C 1
ATOM 1232 O O . PRO A 1 170 ? -9.187 -6.533 -2.232 1.00 88.38 170 PRO A O 1
ATOM 1235 N N . SER A 1 171 ? -9.562 -4.634 -1.109 1.00 83.56 171 SER A N 1
ATOM 1236 C CA . SER A 1 171 ? -11.022 -4.779 -1.081 1.00 83.56 171 SER A CA 1
ATOM 1237 C C . SER A 1 171 ? -11.669 -4.738 -2.470 1.00 83.56 171 SER A C 1
ATOM 1239 O O . SER A 1 171 ? -12.727 -5.336 -2.649 1.00 83.56 171 SER A O 1
ATOM 1241 N N . PHE A 1 172 ? -11.042 -4.097 -3.464 1.00 80.50 172 PHE A N 1
ATOM 1242 C CA . PHE A 1 172 ? -11.535 -4.118 -4.844 1.00 80.50 172 PHE A CA 1
ATOM 1243 C C . PHE A 1 172 ? -11.383 -5.506 -5.478 1.00 80.50 172 PHE A C 1
ATOM 1245 O O . PHE A 1 172 ? -12.327 -6.019 -6.070 1.00 80.50 172 PHE A O 1
ATOM 1252 N N . ALA A 1 173 ? -10.236 -6.164 -5.272 1.00 73.12 173 ALA A N 1
ATOM 1253 C CA . ALA A 1 173 ? -10.023 -7.542 -5.723 1.00 73.12 173 ALA A CA 1
ATOM 1254 C C . ALA A 1 173 ? -10.982 -8.541 -5.041 1.00 73.12 173 ALA A C 1
ATOM 1256 O O . ALA A 1 173 ? -11.276 -9.593 -5.598 1.00 73.12 173 ALA A O 1
ATOM 1257 N N . ALA A 1 174 ? -11.508 -8.192 -3.862 1.00 75.31 174 ALA A N 1
ATOM 1258 C CA . ALA A 1 174 ? -12.523 -8.959 -3.141 1.00 75.31 174 ALA A CA 1
ATOM 1259 C C . ALA A 1 174 ? -13.975 -8.666 -3.588 1.00 75.31 174 ALA A C 1
ATOM 1261 O O . ALA A 1 174 ? -14.910 -9.143 -2.949 1.00 75.31 174 ALA A O 1
ATOM 1262 N N . GLY A 1 175 ? -14.184 -7.889 -4.661 1.00 67.88 175 GLY A N 1
ATOM 1263 C CA . GLY A 1 175 ? -15.511 -7.642 -5.237 1.00 67.88 175 GLY A CA 1
ATOM 1264 C C . GLY A 1 175 ? -16.358 -6.603 -4.496 1.00 67.88 175 GLY A C 1
ATOM 1265 O O . GLY A 1 175 ? -17.581 -6.610 -4.624 1.00 67.88 175 GLY A O 1
ATOM 1266 N N . ALA A 1 176 ? -15.743 -5.711 -3.711 1.00 65.50 176 ALA A N 1
ATOM 1267 C CA . ALA A 1 176 ? -16.476 -4.644 -3.034 1.00 65.50 176 ALA A CA 1
ATOM 1268 C C . ALA A 1 176 ? -17.062 -3.634 -4.043 1.00 65.50 176 ALA A C 1
ATOM 1270 O O . ALA A 1 176 ? -16.326 -3.012 -4.809 1.00 65.50 176 ALA A O 1
ATOM 1271 N N . ALA A 1 177 ? -18.384 -3.438 -4.006 1.00 57.16 177 ALA A N 1
ATOM 1272 C CA . ALA A 1 177 ? -19.089 -2.419 -4.780 1.00 57.16 177 ALA A CA 1
ATOM 1273 C C . ALA A 1 177 ? -19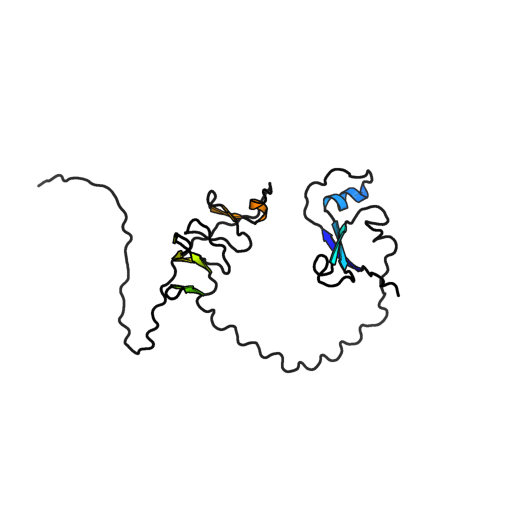.192 -1.108 -3.979 1.00 57.16 177 ALA A C 1
ATOM 1275 O O . ALA A 1 177 ? -19.640 -1.113 -2.835 1.00 57.16 177 ALA A O 1
ATOM 1276 N N . GLY A 1 178 ? -18.778 0.017 -4.572 1.00 65.94 178 GLY A N 1
ATOM 1277 C CA . GLY A 1 178 ? -18.855 1.345 -3.951 1.00 65.94 178 GLY A CA 1
ATOM 1278 C C . GLY A 1 178 ? -17.721 2.281 -4.372 1.00 65.94 178 GLY A C 1
ATOM 1279 O O . GLY A 1 178 ? -16.889 1.936 -5.209 1.00 65.94 178 GLY A O 1
ATOM 1280 N N . ALA A 1 179 ? -17.679 3.483 -3.791 1.00 68.56 179 ALA A N 1
ATOM 1281 C CA . ALA A 1 179 ? -16.581 4.424 -4.000 1.00 68.56 179 ALA A CA 1
ATOM 1282 C C . ALA A 1 179 ? -15.322 3.924 -3.276 1.00 68.56 179 ALA A C 1
ATOM 1284 O O . ALA A 1 179 ? -15.175 4.063 -2.062 1.00 68.56 179 ALA A O 1
ATOM 1285 N N . VAL A 1 180 ? -14.416 3.312 -4.030 1.00 80.44 180 VAL A N 1
ATOM 1286 C CA . VAL A 1 180 ? -13.172 2.761 -3.499 1.00 80.44 180 VAL A CA 1
ATOM 1287 C C . VAL A 1 180 ? -12.068 3.824 -3.556 1.00 80.44 180 VAL A C 1
ATOM 1289 O O . VAL A 1 180 ? -11.923 4.524 -4.559 1.00 80.44 180 VAL A O 1
ATOM 1292 N N . ARG A 1 181 ? -11.268 3.961 -2.485 1.00 88.06 181 ARG A N 1
ATOM 1293 C CA . ARG A 1 181 ? -10.091 4.851 -2.473 1.00 88.06 181 ARG A CA 1
ATOM 1294 C C . ARG A 1 181 ? -9.169 4.463 -3.629 1.00 88.06 181 ARG A C 1
ATOM 1296 O O . ARG A 1 181 ? -8.640 3.363 -3.630 1.00 88.06 181 ARG A O 1
ATOM 1303 N N . SER A 1 182 ? -8.950 5.366 -4.578 1.00 92.44 182 SER A N 1
ATOM 1304 C CA . SER A 1 182 ? -8.060 5.132 -5.717 1.00 92.44 182 SER A CA 1
ATOM 1305 C C . SER A 1 182 ? -7.058 6.267 -5.847 1.00 92.44 182 SER A C 1
ATOM 1307 O O . SER A 1 182 ? -7.432 7.427 -5.664 1.00 92.44 182 SER A O 1
ATOM 1309 N N . VAL A 1 183 ? -5.825 5.951 -6.221 1.00 94.38 183 VAL A N 1
ATOM 1310 C CA . VAL A 1 183 ? -4.819 6.948 -6.621 1.00 94.38 183 VAL A CA 1
ATOM 1311 C C . VAL A 1 183 ? -4.313 6.615 -8.023 1.00 94.38 183 VAL A C 1
ATOM 1313 O O . VAL A 1 183 ? -4.373 5.447 -8.408 1.00 94.38 183 VAL A O 1
ATOM 1316 N N . PRO A 1 184 ? -3.847 7.597 -8.812 1.00 95.31 184 PRO A N 1
ATOM 1317 C CA . PRO A 1 184 ? -3.149 7.289 -10.054 1.00 95.31 184 PRO A CA 1
ATOM 1318 C C . PRO A 1 184 ? -1.903 6.453 -9.754 1.00 95.31 184 PRO A C 1
ATOM 1320 O O . PRO A 1 184 ? -1.237 6.667 -8.737 1.00 95.31 184 PRO A O 1
ATOM 1323 N N . TRP A 1 185 ? -1.590 5.503 -10.630 1.00 95.44 185 TRP A N 1
ATOM 1324 C CA . TRP A 1 185 ? -0.330 4.776 -10.530 1.00 95.44 185 TRP A CA 1
ATOM 1325 C C . TRP A 1 185 ? 0.874 5.677 -10.798 1.00 95.44 185 TRP A C 1
ATOM 1327 O O . TRP A 1 185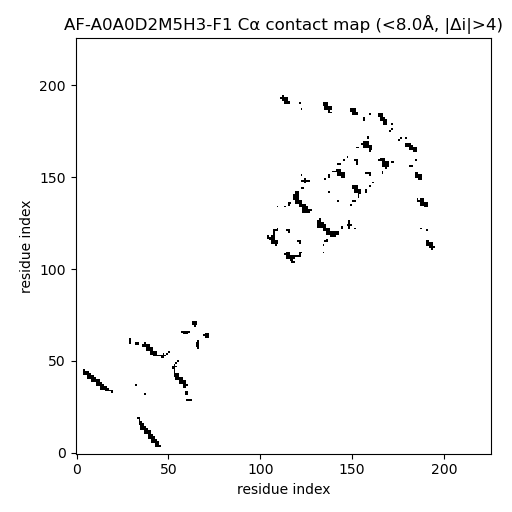 ? 0.753 6.783 -11.330 1.00 95.44 185 TRP A O 1
ATOM 1337 N N . ALA A 1 186 ? 2.055 5.196 -10.433 1.00 95.25 186 ALA A N 1
ATOM 1338 C CA . ALA A 1 186 ? 3.304 5.849 -10.779 1.00 95.25 186 ALA A CA 1
ATOM 1339 C C . ALA A 1 186 ? 3.992 5.098 -11.918 1.00 95.25 186 ALA A C 1
ATOM 1341 O O . ALA A 1 186 ? 4.064 3.869 -11.908 1.00 95.25 186 ALA A O 1
ATOM 1342 N N . THR A 1 187 ? 4.546 5.838 -12.873 1.00 95.62 187 THR A N 1
ATOM 1343 C CA . THR A 1 187 ? 5.420 5.279 -13.908 1.00 95.62 187 THR A CA 1
ATOM 1344 C C . THR A 1 187 ? 6.817 5.055 -13.335 1.00 95.62 187 THR A C 1
ATOM 1346 O O . THR A 1 187 ? 7.359 5.907 -12.623 1.00 95.62 187 THR A O 1
ATOM 1349 N N . LYS A 1 188 ? 7.406 3.900 -13.644 1.00 94.62 188 LYS A N 1
ATOM 1350 C CA . LYS A 1 188 ? 8.781 3.560 -13.273 1.00 94.62 188 LYS A CA 1
ATOM 1351 C C . LYS A 1 188 ? 9.765 4.449 -14.035 1.00 94.62 188 LYS A C 1
ATOM 1353 O O . LYS A 1 188 ? 9.579 4.746 -15.212 1.00 94.62 188 LYS A O 1
ATOM 1358 N N . THR A 1 189 ? 10.862 4.823 -13.389 1.00 94.38 189 THR A N 1
ATOM 1359 C CA . THR A 1 189 ? 12.046 5.359 -14.076 1.00 94.38 189 THR A CA 1
ATOM 1360 C C . THR A 1 189 ? 13.056 4.235 -14.310 1.00 94.38 189 THR A C 1
ATOM 1362 O O . THR A 1 189 ? 13.051 3.260 -13.566 1.00 94.38 189 THR A O 1
ATOM 1365 N N . PRO A 1 190 ? 13.916 4.284 -15.339 1.00 93.06 190 PRO A N 1
ATOM 1366 C CA . PRO A 1 190 ? 14.904 3.228 -15.551 1.00 93.06 190 PRO A CA 1
ATOM 1367 C C . PRO A 1 190 ? 15.896 3.161 -14.383 1.00 93.06 190 PRO A C 1
ATOM 1369 O O . PRO A 1 190 ? 16.366 4.200 -13.910 1.00 93.06 190 PRO A O 1
ATOM 1372 N N . ALA A 1 191 ? 16.235 1.947 -13.936 1.00 92.88 191 ALA A N 1
ATOM 1373 C CA . ALA A 1 191 ? 17.278 1.770 -12.934 1.00 92.88 191 ALA A CA 1
ATOM 1374 C C . ALA A 1 191 ? 18.633 2.245 -13.458 1.00 92.88 191 ALA A C 1
ATOM 1376 O O . ALA A 1 191 ? 18.966 2.108 -14.640 1.00 92.88 191 ALA A O 1
ATOM 1377 N N . VAL A 1 192 ? 19.424 2.815 -12.556 1.00 91.81 192 VAL A N 1
ATOM 1378 C CA . VAL A 1 192 ? 20.764 3.280 -12.882 1.00 91.81 192 VAL A CA 1
ATOM 1379 C C . VAL A 1 192 ? 21.691 2.079 -12.800 1.00 91.81 192 VAL A C 1
ATOM 1381 O O . VAL A 1 192 ? 21.657 1.310 -11.839 1.00 91.81 192 VAL A O 1
ATOM 1384 N N . ARG A 1 193 ? 22.543 1.903 -13.811 1.00 88.94 193 ARG A N 1
ATOM 1385 C CA . ARG A 1 193 ? 23.610 0.910 -13.715 1.00 88.94 193 ARG A CA 1
ATOM 1386 C C . ARG A 1 193 ? 24.575 1.353 -12.627 1.00 88.94 193 ARG A C 1
ATOM 1388 O O . ARG A 1 193 ? 25.098 2.464 -12.711 1.00 88.94 193 ARG A O 1
ATOM 1395 N N . LYS A 1 194 ? 24.852 0.473 -11.665 1.00 84.31 194 LYS A N 1
ATOM 1396 C CA . LYS A 1 194 ? 25.944 0.632 -10.708 1.00 84.31 194 LYS A CA 1
ATOM 1397 C C . LYS A 1 194 ? 27.204 0.856 -11.524 1.00 84.31 194 LYS A C 1
ATOM 1399 O O . LYS A 1 194 ? 27.735 -0.068 -12.141 1.00 84.31 194 LYS A O 1
ATOM 1404 N N . THR A 1 195 ? 27.668 2.097 -11.604 1.00 65.31 195 THR A N 1
ATOM 1405 C CA . THR A 1 195 ? 29.005 2.339 -12.127 1.00 65.31 195 THR A CA 1
ATOM 1406 C C . THR A 1 195 ? 29.922 1.572 -11.197 1.00 65.31 195 THR A C 1
ATOM 1408 O O . THR A 1 195 ? 29.856 1.810 -9.990 1.00 65.31 195 THR A O 1
ATOM 1411 N N . ALA A 1 196 ? 30.731 0.643 -11.718 1.00 53.66 196 ALA A N 1
ATOM 1412 C CA . ALA A 1 196 ? 31.843 0.104 -10.953 1.00 53.66 196 ALA A CA 1
ATOM 1413 C C . ALA A 1 196 ? 32.568 1.322 -10.387 1.00 53.66 196 ALA A C 1
ATOM 1415 O O . ALA A 1 196 ? 33.138 2.108 -11.148 1.00 53.66 196 ALA A O 1
ATOM 1416 N N . ALA A 1 197 ? 32.417 1.567 -9.085 1.00 47.25 197 ALA A N 1
ATOM 1417 C CA . ALA A 1 197 ? 33.070 2.683 -8.453 1.00 47.25 197 ALA A CA 1
ATOM 1418 C C . ALA A 1 197 ? 34.553 2.390 -8.631 1.00 47.25 197 ALA A C 1
ATOM 1420 O O . ALA A 1 197 ? 35.103 1.490 -7.997 1.00 47.25 197 ALA A O 1
ATOM 1421 N N . PHE A 1 198 ? 35.167 3.107 -9.570 1.00 46.69 198 PHE A N 1
ATOM 1422 C CA . PHE A 1 198 ? 36.597 3.265 -9.687 1.00 46.69 198 PHE A CA 1
ATOM 1423 C C . PHE A 1 198 ? 37.086 3.753 -8.322 1.00 46.69 198 PHE A C 1
ATOM 1425 O O . PHE A 1 198 ? 37.228 4.948 -8.074 1.00 46.69 198 PHE A O 1
ATOM 1432 N N . TYR A 1 199 ? 37.392 2.819 -7.425 1.00 46.81 199 TYR A N 1
ATOM 1433 C CA . TYR A 1 199 ? 38.354 3.030 -6.356 1.00 46.81 199 TYR A CA 1
ATOM 1434 C C . TYR A 1 199 ? 39.740 3.016 -7.012 1.00 46.81 199 TYR A C 1
ATOM 1436 O O . TYR A 1 199 ? 40.552 2.114 -6.852 1.00 46.81 199 TYR A O 1
ATOM 1444 N N . GLY A 1 200 ? 39.963 4.000 -7.876 1.00 39.66 200 GLY A N 1
ATOM 1445 C CA . GLY A 1 200 ? 41.105 4.087 -8.763 1.00 39.66 200 GLY A CA 1
ATOM 1446 C C . GLY A 1 200 ? 41.207 5.513 -9.267 1.00 39.66 200 GLY A C 1
ATOM 1447 O O . GLY A 1 200 ? 40.492 5.914 -10.176 1.00 39.66 200 GLY A O 1
ATOM 1448 N N . LYS A 1 201 ? 42.075 6.288 -8.613 1.00 44.44 201 LYS A N 1
ATOM 1449 C CA . LYS A 1 201 ? 42.498 7.647 -8.974 1.00 44.44 201 LYS A CA 1
ATOM 1450 C C . LYS A 1 201 ? 42.539 7.859 -10.500 1.00 44.44 201 LYS A C 1
ATOM 1452 O O . LYS A 1 201 ? 43.312 7.185 -11.175 1.00 44.44 201 LYS A O 1
ATOM 1457 N N . GLY A 1 202 ? 41.833 8.862 -11.032 1.00 37.09 202 GLY A N 1
ATOM 1458 C CA . GLY A 1 202 ? 42.041 9.262 -12.429 1.00 37.09 202 GLY A CA 1
ATOM 1459 C C . GLY A 1 202 ? 41.053 10.274 -13.009 1.00 37.09 202 GLY A C 1
ATOM 1460 O O . GLY A 1 202 ? 40.027 9.888 -13.539 1.00 37.09 202 GLY A O 1
ATOM 1461 N N . ARG A 1 203 ? 41.432 11.559 -12.951 1.00 40.06 203 ARG A N 1
ATOM 1462 C CA . ARG A 1 203 ? 41.117 12.671 -13.880 1.00 40.06 203 ARG A CA 1
ATOM 1463 C C . ARG A 1 203 ? 39.692 12.777 -14.464 1.00 40.06 203 ARG A C 1
ATOM 1465 O O . ARG A 1 203 ? 39.324 12.100 -15.414 1.00 40.06 203 ARG A O 1
ATOM 1472 N N . PHE A 1 204 ? 38.980 13.805 -13.997 1.00 38.00 204 PHE A N 1
ATOM 1473 C CA . PHE A 1 204 ? 37.827 14.414 -14.661 1.00 38.00 204 PHE A CA 1
ATOM 1474 C C . PHE A 1 204 ? 38.132 14.767 -16.128 1.00 38.00 204 PHE A C 1
ATOM 1476 O O . PHE A 1 204 ? 38.969 15.629 -16.396 1.00 38.00 204 PHE A O 1
ATOM 1483 N N . ALA A 1 205 ? 37.397 14.169 -17.066 1.00 38.56 205 ALA A N 1
ATOM 1484 C CA . ALA A 1 205 ? 37.247 14.675 -18.426 1.00 38.56 205 ALA A CA 1
ATOM 1485 C C . ALA A 1 205 ? 35.777 15.065 -18.644 1.00 38.56 205 ALA A C 1
ATOM 1487 O O . ALA A 1 205 ? 34.861 14.262 -18.481 1.00 38.56 205 ALA A O 1
ATOM 1488 N N . LYS A 1 206 ? 35.567 16.349 -18.946 1.00 43.62 206 LYS A N 1
ATOM 1489 C CA . LYS A 1 206 ? 34.269 16.991 -19.173 1.00 43.62 206 LYS A CA 1
ATOM 1490 C C . LYS A 1 206 ? 33.542 16.400 -20.392 1.00 43.62 206 LYS A C 1
ATOM 1492 O O . LYS A 1 206 ? 34.089 16.422 -21.486 1.00 43.62 206 LYS A O 1
ATOM 1497 N N . GLY A 1 207 ? 32.271 16.053 -20.187 1.00 34.97 207 GLY A N 1
ATOM 1498 C CA . GLY A 1 207 ? 31.136 16.485 -21.010 1.00 34.97 207 GLY A CA 1
ATOM 1499 C C . GLY A 1 207 ? 30.964 15.919 -22.425 1.00 34.97 207 GLY A C 1
ATOM 1500 O O . GLY A 1 207 ? 31.749 16.205 -23.323 1.00 34.97 207 GLY A O 1
ATOM 1501 N N . ARG A 1 208 ? 29.788 15.325 -22.672 1.00 38.62 208 ARG A N 1
ATOM 1502 C CA . ARG A 1 208 ? 28.888 15.808 -23.734 1.00 38.62 208 ARG A CA 1
ATOM 1503 C C . ARG A 1 208 ? 27.457 15.291 -23.552 1.00 38.62 208 ARG A C 1
ATOM 1505 O O . ARG A 1 208 ? 27.235 14.129 -23.240 1.00 38.62 208 ARG A O 1
ATOM 1512 N N . GLN A 1 209 ? 26.524 16.223 -23.699 1.00 39.62 209 GLN A N 1
ATOM 1513 C CA . GLN A 1 209 ? 25.074 16.081 -23.606 1.00 39.62 209 GLN A CA 1
ATOM 1514 C C . GLN A 1 209 ? 24.485 15.470 -24.886 1.00 39.62 209 GLN A C 1
ATOM 1516 O O . GLN A 1 209 ? 25.016 15.698 -25.970 1.00 39.62 209 GLN A O 1
ATOM 1521 N N . GLY A 1 210 ? 23.321 14.827 -24.743 1.00 31.98 210 GLY A N 1
ATOM 1522 C CA . GLY A 1 210 ? 22.264 14.833 -25.760 1.00 31.98 210 GLY A CA 1
ATOM 1523 C C . GLY A 1 210 ? 22.196 13.621 -26.689 1.00 31.98 210 GLY A C 1
ATOM 1524 O O . GLY A 1 210 ? 22.672 13.685 -27.817 1.00 31.98 210 GLY A O 1
ATOM 1525 N N . ALA A 1 211 ? 21.496 12.562 -26.270 1.00 35.50 211 ALA A N 1
ATOM 1526 C CA . ALA A 1 211 ? 20.900 11.611 -27.207 1.00 35.50 211 ALA A CA 1
ATOM 1527 C C . ALA A 1 211 ? 19.465 12.073 -27.510 1.00 35.50 211 ALA A C 1
ATOM 1529 O O . ALA A 1 211 ? 18.577 12.019 -26.660 1.00 35.50 211 ALA A O 1
ATOM 1530 N N . LYS A 1 212 ? 19.294 12.625 -28.712 1.00 33.72 212 LYS A N 1
ATOM 1531 C CA . LYS A 1 212 ? 18.047 13.130 -29.288 1.00 33.72 212 LYS A CA 1
ATOM 1532 C C . LYS A 1 212 ? 17.170 11.936 -29.683 1.00 33.72 212 LYS A C 1
ATOM 1534 O O . LYS A 1 212 ? 17.643 11.037 -30.373 1.00 33.72 212 LYS A O 1
ATOM 1539 N N . PHE A 1 213 ? 15.921 11.939 -29.221 1.00 33.16 213 PHE A N 1
ATOM 1540 C CA . PHE A 1 213 ? 14.891 10.960 -29.566 1.00 33.16 213 PHE A CA 1
ATOM 1541 C C . PHE A 1 213 ? 14.696 10.892 -31.087 1.00 33.16 213 PHE A C 1
ATOM 1543 O O . PHE A 1 213 ? 14.549 11.922 -31.748 1.00 33.16 213 PHE A O 1
ATOM 1550 N N . ILE A 1 214 ? 14.712 9.673 -31.624 1.00 35.28 214 ILE A N 1
ATOM 1551 C CA . ILE A 1 214 ? 14.324 9.361 -32.999 1.00 35.28 214 ILE A CA 1
ATOM 1552 C C . ILE A 1 214 ? 12.796 9.258 -33.061 1.00 35.28 214 ILE A C 1
ATOM 1554 O O . ILE A 1 214 ? 12.188 8.506 -32.308 1.00 35.28 214 ILE A O 1
ATOM 1558 N N . GLY A 1 215 ? 12.189 10.047 -33.943 1.00 31.33 215 GLY A N 1
ATOM 1559 C CA . GLY A 1 215 ? 10.761 10.036 -34.240 1.00 31.33 215 GLY A CA 1
ATOM 1560 C C . GLY A 1 215 ? 10.566 10.303 -35.728 1.00 31.33 215 GLY A C 1
ATOM 1561 O O . GLY A 1 215 ? 10.607 11.448 -36.162 1.00 31.33 215 GLY A O 1
ATOM 1562 N N . GLU A 1 216 ? 10.527 9.211 -36.489 1.00 32.06 216 GLU A N 1
ATOM 1563 C CA . GLU A 1 216 ? 9.521 8.872 -37.504 1.00 32.06 216 GLU A CA 1
ATOM 1564 C C . GLU A 1 216 ? 8.692 10.023 -38.130 1.00 32.06 216 GLU A C 1
ATOM 1566 O O . GLU A 1 216 ? 7.931 10.686 -37.428 1.00 32.06 216 GLU A O 1
ATOM 1571 N N . GLN A 1 217 ? 8.761 10.182 -39.462 1.00 34.34 217 GLN A N 1
ATOM 1572 C CA . GLN A 1 217 ? 7.626 10.082 -40.412 1.00 34.34 217 GLN A CA 1
ATOM 1573 C C . GLN A 1 217 ? 7.803 10.912 -41.702 1.00 34.34 217 GLN A C 1
ATOM 1575 O O . GLN A 1 217 ? 8.258 12.053 -41.689 1.00 34.34 217 GLN A O 1
ATOM 1580 N N . ALA A 1 218 ? 7.262 10.317 -42.771 1.00 36.53 218 ALA A N 1
ATOM 1581 C CA . ALA A 1 218 ? 6.742 10.900 -44.012 1.00 36.53 218 ALA A CA 1
ATOM 1582 C C . ALA A 1 218 ? 7.723 11.245 -45.149 1.00 36.53 218 ALA A C 1
ATOM 1584 O O . ALA A 1 218 ? 8.566 12.135 -45.072 1.00 36.53 218 ALA A O 1
ATOM 1585 N N . GLY A 1 219 ? 7.535 10.522 -46.257 1.00 33.88 219 GLY A N 1
ATOM 1586 C CA . GLY A 1 219 ? 8.232 10.704 -47.520 1.00 33.88 219 GLY A CA 1
ATOM 1587 C C . GLY A 1 219 ? 7.677 11.829 -48.398 1.00 33.88 219 GLY A C 1
ATOM 1588 O O . GLY A 1 219 ? 6.589 12.356 -48.184 1.00 33.88 219 GLY A O 1
ATOM 1589 N N . GLY A 1 220 ? 8.452 12.142 -49.434 1.00 31.28 220 GLY A N 1
ATOM 1590 C CA . GLY A 1 220 ? 8.107 13.082 -50.496 1.00 31.28 220 GLY A CA 1
ATOM 1591 C C . GLY A 1 220 ? 9.245 13.170 -51.513 1.00 31.28 220 GLY A C 1
ATOM 1592 O O . GLY A 1 220 ? 10.316 13.678 -51.198 1.00 31.28 220 GLY A O 1
ATOM 1593 N N . LEU A 1 221 ? 9.026 12.612 -52.706 1.00 35.91 221 LEU A N 1
ATOM 1594 C CA . LEU A 1 221 ? 9.935 12.646 -53.859 1.00 35.91 221 LEU A CA 1
ATOM 1595 C C . LEU A 1 221 ? 10.075 14.077 -54.449 1.00 35.91 221 LEU A C 1
ATOM 1597 O O . LEU A 1 221 ? 9.229 14.929 -54.178 1.00 35.91 221 LEU A O 1
ATOM 1601 N N . PRO A 1 222 ? 11.115 14.347 -55.267 1.00 43.66 222 PRO A N 1
ATOM 1602 C CA . PRO A 1 222 ? 11.586 15.692 -55.595 1.00 43.66 222 PRO A CA 1
ATOM 1603 C C . PRO A 1 222 ? 10.909 16.302 -56.832 1.00 43.66 222 PRO A C 1
ATOM 1605 O O . PRO A 1 222 ? 10.549 15.594 -57.771 1.00 43.66 222 PRO A O 1
ATOM 1608 N N . VAL A 1 223 ? 10.854 17.635 -56.883 1.00 40.09 223 VAL A N 1
ATOM 1609 C CA . VAL A 1 223 ? 10.677 18.399 -58.128 1.00 40.09 223 VAL A CA 1
ATOM 1610 C C . VAL A 1 223 ? 11.814 19.407 -58.276 1.00 40.09 223 VAL A C 1
ATOM 1612 O O . VAL A 1 223 ? 12.127 20.157 -57.354 1.00 40.09 223 VAL A O 1
ATOM 1615 N N . ALA A 1 224 ? 12.460 19.355 -59.438 1.00 41.28 224 ALA A N 1
ATOM 1616 C CA . ALA A 1 224 ? 13.543 20.223 -59.874 1.00 41.28 224 ALA A CA 1
ATOM 1617 C C . ALA A 1 224 ? 13.005 21.525 -60.494 1.00 41.28 224 ALA A C 1
ATOM 1619 O O . ALA A 1 224 ? 11.993 21.492 -61.189 1.00 41.28 224 ALA A O 1
ATOM 1620 N N . ALA A 1 225 ? 13.718 22.630 -60.267 1.00 36.56 225 ALA A N 1
ATOM 1621 C CA . ALA A 1 225 ? 13.736 23.893 -61.025 1.00 36.56 225 ALA A CA 1
ATOM 1622 C C . ALA A 1 225 ? 14.755 24.806 -60.307 1.00 36.56 225 ALA A C 1
ATOM 1624 O O . ALA A 1 225 ? 14.727 24.855 -59.079 1.00 36.56 225 ALA A O 1
ATOM 1625 N N . SER A 1 226 ? 15.697 25.525 -60.913 1.00 38.09 226 SER A N 1
ATOM 1626 C CA . SER A 1 226 ? 16.139 25.738 -62.295 1.00 38.09 226 SER A CA 1
ATOM 1627 C C . SER A 1 226 ? 17.615 26.145 -62.254 1.00 38.09 226 SER A C 1
ATOM 1629 O O . SER A 1 226 ? 18.063 26.585 -61.169 1.00 38.09 226 SER A O 1
#

Secondary structure (DSSP, 8-state):
-------EEEEEE-----PPPS---S-TTHHHHHHTT-EEEEE-SS-TTSTBTTEEEEES-STTT-GGGTTTS-------SPPP---------S---------SPPPEE-SSSEEE-TT-EEEES-EETTEES-EEEESSTTPEEPTTSSEEE-TTS-EEETTTTEEE-HHHHTT--S----EEPEEPEEPEE------S-----------PPP------------

Nearest PDB structures (foldseek):
  1k3b-assembly1_C  TM=6.530E-01  e=2.829E-02  Homo sapiens
  3f75-assembly1_A  TM=9.431E-01  e=1.292E-01  Toxoplasma gondii RH
  5egw-assembly1_A  TM=7.138E-01  e=9.217E-02  Ambrosia artemisiifolia
  3kwz-assembly1_A  TM=8.521E-01  e=4.208E-01  Homo sapiens

InterPro domains:
  IPR000118 Granulin [PF00396] (121-168)
  IPR000118 Granulin [SM00277] (110-167)
  IPR000668 Peptidase C1A, papain C-terminal [PF00112] (9-77)
  IPR025661 Cysteine peptidase, asparagine active site [PS00640] (39-58)
  IPR037277 Granulin superfamily [G3DSA:2.10.25.160] (106-169)
  IPR038765 Papain-like cysteine peptidase superfamily [SSF54001] (9-84)
  IPR039036 Granulin family [PTHR12274] (108-193)

Organism: NCBI:txid145388

Radius of gyration: 31.1 Å; Cα contacts (8 Å, |Δi|>4): 315; chains: 1; bounding box: 82×46×109 Å

Mean predicted aligned error: 20.61 Å

Foldseek 3Di:
DPPPWDKAFPDKDFDDFDDDDDDDDDDPVLVVQRRRQIWTWIAIPPALVDDPRRIDTAGARDPCLGDPSVNVDDDDDDDPDDDDDPDPPPPCPPPPPPPPPPPDADWADQDPWWTHRGQWDWEALDADPNDGPFTFTHPHHPWQHDPNSWWTHRPQQNDQPPVVQWGFGVVVVVVDDDDTDIDHITTTHGTDTPDPPPPDDDDDDDDDDDDDDDDDDDDDDDDDDD

Solvent-accessible surface area (backbone atoms only — not comparable to full-atom values): 14394 Å² total; per-residue (Å²): 132,83,82,76,79,54,72,41,79,76,47,72,52,68,45,82,80,59,87,72,75,87,87,82,76,92,58,73,84,42,52,64,40,50,47,31,54,22,26,36,34,27,41,49,69,78,43,59,90,35,76,67,66,18,26,48,78,44,59,45,62,44,69,86,37,27,54,95,46,65,54,63,78,74,84,78,89,82,82,87,65,76,75,72,73,76,66,77,67,72,73,73,64,81,62,80,66,76,68,74,72,79,65,82,70,61,62,38,74,64,56,99,52,32,28,27,58,48,69,32,20,73,29,58,38,38,74,56,98,89,40,69,78,40,53,21,23,29,90,37,56,68,42,31,67,32,92,80,29,49,40,30,20,52,62,83,19,56,37,70,38,78,91,78,51,28,14,27,32,66,56,54,84,72,67,61,85,72,95,69,75,69,45,71,48,43,68,44,42,79,38,45,65,57,68,78,77,70,92,58,92,76,79,95,76,84,84,86,86,82,88,78,85,87,74,91,86,84,88,82,87,89,82,90,85,133

pLDDT: mean 75.06, std 20.55, range [31.28, 96.69]